Protein 9K7U (pdb70)

Solvent-accessible surface area: 9235 Å² total; per-residue (Å²): 126,83,30,24,34,56,1,0,84,55,0,25,66,45,43,170,162,56,56,39,66,58,0,49,135,40,0,64,120,9,5,108,71,4,25,142,172,18,57,26,10,26,1,0,0,0,0,2,2,2,2,18,6,1,26,114,54,54,50,45,82,59,0,37,98,19,1,22,98,0,2,122,43,1,20,149,75,42,39,19,11,0,0,1,2,0,0,3,16,0,4,27,8,0,6,82,54,55,70,65,118,71,0,99,88,6,2,137,116,0,13,142,29,0,82,147,71,55,27,84,86,0,48,90,0,0,112,35,25,25,137,70,24,179,81,83,119,89,49,84,42,28,6,120,0,6,64,30,0,0,67,2,24,41,25,157,63,92,107,76,82,135,103,12,20,86,88,0,48,110,27,0,91,122,37,107,8,82,2,0,42,6,0,0,59,5,8,69,129,115

Foldseek 3Di:
DQALVNLVVVLVVCVVVPNLVVNLVSLVVNLVVCLPPNALVSNLVSLLVNLVSCVVVVNLVVSLVSLVSSLVSNLPRLDLVSNLRSLLSNLVSCVVVVRNVVNLVSLVSSLVSSVVSDDVVSNVSSVVSNVPSPDD/DVVVLLVQLVVLLVVLLPDDDVVVSVVSLVVSCVSCVVVVPVVSNVVSVVSVVD

Structure (mmCIF, N/CA/C/O backbone):
data_9K7U
#
_entry.id   9K7U
#
_cell.length_a   60.879
_cell.length_b   60.879
_cell.length_c   91.668
_cell.angle_alpha   90.00
_cell.angle_beta   90.00
_cell.angle_gamma   90.00
#
_symmetry.space_group_name_H-M   'P 43 21 2'
#
loop_
_entity.id
_entity.type
_entity.pdbx_description
1 polymer Heter-Zn2-HEHE-22A
2 polymer Heter-Zn2-HEHE-22B
3 non-polymer 'ZINC ION'
4 water water
#
loop_
_atom_site.group_PDB
_atom_site.id
_atom_site.type_symbol
_atom_site.label_atom_id
_atom_site.label_alt_id
_atom_site.label_comp_id
_atom_site.label_asym_id
_atom_site.label_entity_id
_atom_site.label_seq_id
_atom_site.pdbx_PDB_ins_code
_atom_site.Cartn_x
_atom_site.Cartn_y
_atom_site.Cartn_z
_atom_site.occupancy
_atom_site.B_iso_or_equiv
_atom_site.auth_seq_id
_atom_site.auth_comp_id
_atom_site.auth_asym_id
_atom_site.auth_atom_id
_atom_site.pdbx_PDB_model_num
ATOM 1 N N . GLY A 1 23 ? 7.384 -21.722 22.438 1.00 44.32 4 GLY A N 1
ATOM 2 C CA . GLY A 1 23 ? 7.465 -20.324 22.051 1.00 41.03 4 GLY A CA 1
ATOM 3 C C . GLY A 1 23 ? 7.288 -20.100 20.559 1.00 38.34 4 GLY A C 1
ATOM 4 O O . GLY A 1 23 ? 7.442 -21.026 19.758 1.00 45.00 4 GLY A O 1
ATOM 5 N N . THR A 1 24 ? 6.968 -18.862 20.182 1.00 39.61 5 THR A N 1
ATOM 6 C CA . THR A 1 24 ? 6.753 -18.505 18.779 1.00 32.00 5 THR A CA 1
ATOM 7 C C . THR A 1 24 ? 8.059 -17.983 18.188 1.00 28.29 5 THR A C 1
ATOM 8 O O . THR A 1 24 ? 8.381 -16.797 18.277 1.00 37.43 5 THR A O 1
ATOM 12 N N . GLY A 1 25 ? 8.816 -18.885 17.561 1.00 23.68 6 GLY A N 1
ATOM 13 C CA . GLY A 1 25 ? 9.996 -18.499 16.845 1.00 18.12 6 GLY A CA 1
ATOM 14 C C . GLY A 1 25 ? 9.651 -17.784 15.553 1.00 15.59 6 GLY A C 1
ATOM 15 O O . GLY A 1 25 ? 8.475 -17.543 15.243 1.00 13.46 6 GLY A O 1
ATOM 16 N N . PRO A 1 26 ? 10.684 -17.425 14.785 1.00 12.13 7 PRO A N 1
ATOM 17 C CA . PRO A 1 26 ? 10.428 -16.763 13.492 1.00 8.15 7 PRO A CA 1
ATOM 18 C C . PRO A 1 26 ? 9.510 -17.562 12.590 1.00 9.14 7 PRO A C 1
ATOM 19 O O . PRO A 1 26 ? 8.593 -16.992 11.983 1.00 7.48 7 PRO A O 1
ATOM 23 N N . GLU A 1 27 ? 9.732 -18.879 12.488 1.00 9.98 8 GLU A N 1
ATOM 24 C CA . GLU A 1 27 ? 8.933 -19.692 11.576 1.00 11.62 8 GLU A CA 1
ATOM 25 C C . GLU A 1 27 ? 7.474 -19.707 11.999 1.00 14.51 8 GLU A C 1
ATOM 26 O O . GLU A 1 27 ? 6.570 -19.613 11.156 1.00 9.63 8 GLU A O 1
ATOM 32 N N . GLU A 1 28 ? 7.227 -19.813 13.306 1.00 11.03 9 GLU A N 1
ATOM 33 C CA . GLU A 1 28 ? 5.857 -19.803 13.809 1.00 11.82 9 GLU A CA 1
ATOM 34 C C . GLU A 1 28 ? 5.192 -18.452 13.582 1.00 10.58 9 GLU A C 1
ATOM 35 O O . GLU A 1 28 ? 3.996 -18.392 13.282 1.00 8.23 9 GLU A O 1
ATOM 41 N N . ALA A 1 29 ? 5.943 -17.356 13.748 1.00 8.01 10 ALA A N 1
ATOM 42 C CA . ALA A 1 29 ? 5.361 -16.035 13.529 1.00 8.05 10 ALA A CA 1
ATOM 43 C C . ALA A 1 29 ? 4.998 -15.827 12.065 1.00 5.65 10 ALA A C 1
ATOM 44 O O . ALA A 1 29 ? 3.971 -15.206 11.757 1.00 5.00 10 ALA A O 1
ATOM 46 N N . LEU A 1 30 ? 5.833 -16.326 11.146 1.00 5.13 11 LEU A N 1
ATOM 47 C CA . LEU A 1 30 ? 5.518 -16.231 9.723 1.00 3.92 11 LEU A CA 1
ATOM 48 C C . LEU A 1 30 ? 4.201 -16.928 9.403 1.00 6.62 11 LEU A C 1
ATOM 49 O O . LEU A 1 30 ? 3.353 -16.390 8.681 1.00 6.22 11 LEU A O 1
ATOM 54 N N . LYS A 1 31 ? 4.028 -18.143 9.921 1.00 6.48 12 LYS A N 1
ATOM 55 C CA . LYS A 1 31 ? 2.813 -18.908 9.648 1.00 9.19 12 LYS A CA 1
ATOM 56 C C . LYS A 1 31 ? 1.575 -18.186 10.173 1.00 7.81 12 LYS A C 1
ATOM 57 O O . LYS A 1 31 ? 0.563 -18.081 9.469 1.00 6.93 12 LYS A O 1
ATOM 63 N N . ILE A 1 32 ? 1.640 -17.680 11.411 1.00 4.72 13 ILE A N 1
ATOM 64 C CA . ILE A 1 32 ? 0.507 -16.943 11.980 1.00 4.14 13 ILE A CA 1
ATOM 65 C C . ILE A 1 32 ? 0.205 -15.700 11.155 1.00 8.71 13 ILE A C 1
ATOM 66 O O . ILE A 1 32 ? -0.956 -15.395 10.845 1.00 6.45 13 ILE A O 1
ATOM 71 N N . ALA A 1 33 ? 1.245 -14.945 10.811 1.00 6.58 14 ALA A N 1
ATOM 72 C CA . ALA A 1 33 ? 1.042 -13.701 10.077 1.00 4.53 14 ALA A CA 1
ATOM 73 C C . ALA A 1 33 ? 0.439 -13.945 8.697 1.00 5.30 14 ALA A C 1
ATOM 74 O O . ALA A 1 33 ? -0.431 -13.185 8.251 1.00 4.71 14 ALA A O 1
ATOM 76 N N . LEU A 1 34 ? 0.899 -14.984 7.991 1.00 4.27 15 LEU A N 1
ATOM 77 C CA . LEU A 1 34 ? 0.338 -15.267 6.669 1.00 4.00 15 LEU A CA 1
ATOM 78 C C . LEU A 1 34 ? -1.150 -15.539 6.760 1.00 4.83 15 LEU A C 1
ATOM 79 O O . LEU A 1 34 ? -1.932 -15.097 5.908 1.00 5.56 15 LEU A O 1
ATOM 84 N N . GLU A 1 35 ? -1.560 -16.277 7.784 1.00 7.63 16 GLU A N 1
ATOM 85 C CA . GLU A 1 35 ? -2.979 -16.548 7.966 1.00 7.25 16 GLU A CA 1
ATOM 86 C C . GLU A 1 35 ? -3.747 -15.274 8.288 1.00 7.73 16 GLU A C 1
ATOM 87 O O . GLU A 1 35 ? -4.807 -15.012 7.697 1.00 7.96 16 GLU A O 1
ATOM 93 N N . LEU A 1 36 ? -3.240 -14.478 9.240 1.00 3.27 17 LEU A N 1
ATOM 94 C CA . LEU A 1 36 ? -3.965 -13.279 9.652 1.00 6.43 17 LEU A CA 1
ATOM 95 C C . LEU A 1 36 ? -4.099 -12.309 8.487 1.00 7.82 17 LEU A C 1
ATOM 96 O O . LEU A 1 36 ? -5.160 -11.708 8.285 1.00 8.02 17 LEU A O 1
ATOM 101 N N . LEU A 1 37 ? -3.031 -12.160 7.699 1.00 6.95 18 LEU A N 1
ATOM 102 C CA . LEU A 1 37 ? -3.088 -11.330 6.500 1.00 6.23 18 LEU A CA 1
ATOM 103 C C . LEU A 1 37 ? -4.176 -11.818 5.547 1.00 7.79 18 LEU A C 1
ATOM 104 O O . LEU A 1 37 ? -5.045 -11.044 5.120 1.00 9.32 18 LEU A O 1
ATOM 109 N N . ARG A 1 38 ? -4.148 -13.110 5.211 1.00 4.92 19 ARG A N 1
ATOM 110 C CA . ARG A 1 38 ? -5.129 -13.679 4.287 1.00 9.59 19 ARG A CA 1
ATOM 111 C C . ARG A 1 38 ? -6.553 -13.572 4.822 1.00 14.36 19 ARG A C 1
ATOM 112 O O . ARG A 1 38 ? -7.508 -13.477 4.039 1.00 8.39 19 ARG A O 1
ATOM 120 N N . ARG A 1 39 ? -6.721 -13.597 6.143 1.00 5.86 20 ARG A N 1
ATOM 121 C CA . ARG A 1 39 ? -8.042 -13.534 6.748 1.00 9.54 20 ARG A CA 1
ATOM 122 C C . ARG A 1 39 ? -8.474 -12.107 7.069 1.00 12.34 20 ARG A C 1
ATOM 123 O O . ARG A 1 39 ? -9.417 -11.911 7.846 1.00 10.29 20 ARG A O 1
ATOM 131 N N . GLY A 1 40 ? -7.817 -11.110 6.476 1.00 11.95 21 GLY A N 1
ATOM 132 C CA . GLY A 1 40 ? -8.257 -9.742 6.592 1.00 12.51 21 GLY A CA 1
ATOM 133 C C . GLY A 1 40 ? -7.793 -9.005 7.820 1.00 14.31 21 GLY A C 1
ATOM 134 O O . GLY A 1 40 ? -8.400 -7.988 8.172 1.00 8.04 21 GLY A O 1
ATOM 135 N N . ASN A 1 41 ? -6.724 -9.462 8.472 1.00 9.76 22 ASN A N 1
ATOM 136 C CA . ASN A 1 41 ? -6.229 -8.875 9.715 1.00 7.97 22 ASN A CA 1
ATOM 137 C C . ASN A 1 41 ? -4.785 -8.398 9.528 1.00 9.07 22 ASN A C 1
ATOM 138 O O . ASN A 1 41 ? -3.880 -8.847 10.245 1.00 7.90 22 ASN A O 1
ATOM 143 N N . PRO A 1 42 ? -4.522 -7.502 8.563 1.00 8.13 23 PRO A N 1
ATOM 144 C CA . PRO A 1 42 ? -3.109 -7.138 8.301 1.00 6.39 23 PRO A CA 1
ATOM 145 C C . PRO A 1 42 ? -2.430 -6.444 9.469 1.00 6.74 23 PRO A C 1
ATOM 146 O O . PRO A 1 42 ? -1.232 -6.664 9.695 1.00 4.98 23 PRO A O 1
ATOM 150 N N . GLU A 1 43 ? -3.148 -5.610 10.228 1.00 8.62 24 GLU A N 1
ATOM 151 C CA . GLU A 1 43 ? -2.501 -4.925 11.349 1.00 7.98 24 GLU A CA 1
ATOM 152 C C . GLU A 1 43 ? -2.048 -5.908 12.421 1.00 10.97 24 GLU A C 1
ATOM 153 O O . GLU A 1 43 ? -0.978 -5.743 13.019 1.00 9.76 24 GLU A O 1
ATOM 159 N N . GLU A 1 44 ? -2.863 -6.921 12.698 1.00 10.04 25 GLU A N 1
ATOM 160 C CA . GLU A 1 44 ? -2.447 -7.973 13.616 1.00 7.35 25 GLU A CA 1
ATOM 161 C C . GLU A 1 44 ? -1.323 -8.837 13.04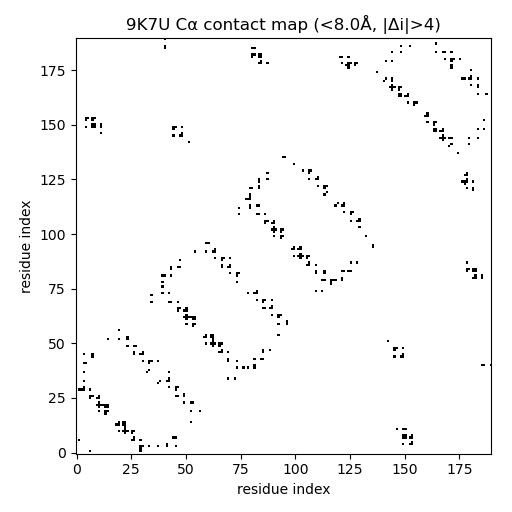3 1.00 7.30 25 GLU A C 1
ATOM 162 O O . GLU A 1 44 ? -0.403 -9.215 13.777 1.00 7.81 25 GLU A O 1
ATOM 168 N N . ALA A 1 45 ? -1.328 -9.103 11.732 1.00 5.44 26 ALA A N 1
ATOM 169 C CA . ALA A 1 45 ? -0.175 -9.774 11.126 1.00 5.01 26 ALA A CA 1
ATOM 170 C C . ALA A 1 45 ? 1.094 -8.943 11.298 1.00 6.22 26 ALA A C 1
ATOM 171 O O . ALA A 1 45 ? 2.162 -9.476 11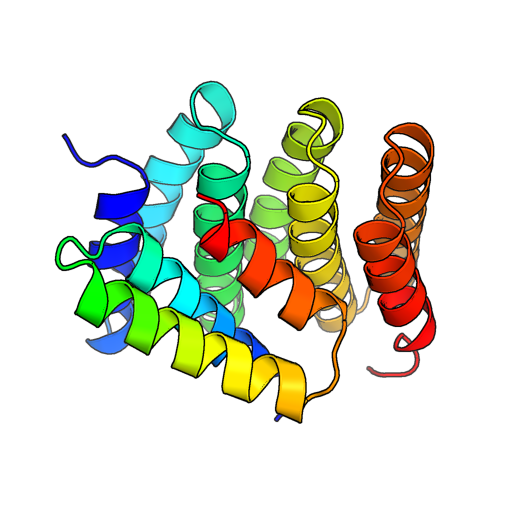.629 1.00 4.51 26 ALA A O 1
ATOM 173 N N . ARG A 1 46 ? 0.985 -7.630 11.081 1.00 5.17 27 ARG A N 1
ATOM 174 C CA . ARG A 1 46 ? 2.110 -6.724 11.268 1.00 5.79 27 ARG A CA 1
ATOM 175 C C . ARG A 1 46 ? 2.678 -6.817 12.685 1.00 7.65 27 ARG A C 1
ATOM 176 O O . ARG A 1 46 ? 3.892 -6.961 12.865 1.00 6.07 27 ARG A O 1
ATOM 184 N N . ARG A 1 47 ? 1.821 -6.725 13.712 1.00 6.38 28 ARG A N 1
ATOM 185 C CA . ARG A 1 47 ? 2.353 -6.754 15.078 1.00 9.78 28 ARG A CA 1
ATOM 186 C C . ARG A 1 47 ? 3.002 -8.087 15.424 1.00 9.34 28 ARG A C 1
ATOM 187 O O . ARG A 1 47 ? 3.984 -8.109 16.174 1.00 8.44 28 ARG A O 1
ATOM 195 N N . VAL A 1 48 ? 2.479 -9.203 14.896 1.00 6.77 29 VAL A N 1
ATOM 196 C CA . VAL A 1 48 ? 3.108 -10.506 15.121 1.00 6.51 29 VAL A CA 1
ATOM 197 C C . VAL A 1 48 ? 4.523 -10.531 14.548 1.00 6.77 29 VAL A C 1
ATOM 198 O O . VAL A 1 48 ? 5.461 -11.047 15.177 1.00 4.63 29 VAL A O 1
ATOM 202 N N . LEU A 1 49 ? 4.704 -9.983 13.344 1.00 4.78 30 LEU A N 1
ATOM 203 C CA . LEU A 1 49 ? 6.026 -9.983 12.720 1.00 3.97 30 LEU A CA 1
ATOM 204 C C . LEU A 1 49 ? 6.953 -8.941 13.331 1.00 5.65 30 LEU A C 1
ATOM 205 O O . LEU A 1 49 ? 8.167 -9.168 13.403 1.00 5.45 30 LEU A O 1
ATOM 210 N N . GLU A 1 50 ? 6.415 -7.771 13.715 1.00 4.83 31 GLU A N 1
ATOM 211 C CA . GLU A 1 50 ? 7.251 -6.758 14.353 1.00 7.30 31 GLU A CA 1
ATOM 212 C C . GLU A 1 50 ? 7.926 -7.326 15.594 1.00 10.95 31 GLU A C 1
ATOM 213 O O . GLU A 1 50 ? 9.137 -7.164 15.785 1.00 8.38 31 GLU A O 1
ATOM 219 N N . GLU A 1 51 ? 7.165 -8.043 16.417 1.00 8.20 32 GLU A N 1
ATOM 220 C CA . GLU A 1 51 ? 7.733 -8.606 17.637 1.00 9.59 32 GLU A CA 1
ATOM 221 C C . GLU A 1 51 ? 8.766 -9.679 17.318 1.00 9.12 32 GLU A C 1
ATOM 222 O O . GLU A 1 51 ? 9.841 -9.719 17.930 1.00 7.97 32 GLU A O 1
ATOM 228 N N . ALA A 1 52 ? 8.468 -10.547 16.346 1.00 8.50 33 ALA A N 1
ATOM 229 C CA . ALA A 1 52 ? 9.404 -11.609 16.002 1.00 7.99 33 ALA A CA 1
ATOM 230 C C . ALA A 1 52 ? 10.666 -11.040 15.373 1.00 6.47 33 ALA A C 1
ATOM 231 O O . ALA A 1 52 ? 11.774 -11.496 15.669 1.00 8.37 33 ALA A O 1
ATOM 233 N N . LEU A 1 53 ? 10.521 -10.048 14.493 1.00 6.09 34 LEU A N 1
ATOM 234 C CA . LEU A 1 53 ? 11.699 -9.462 13.860 1.00 7.85 34 LEU A CA 1
ATOM 235 C C . LEU A 1 53 ? 12.589 -8.784 14.892 1.00 7.88 34 LEU A C 1
ATOM 236 O O . LEU A 1 53 ? 13.821 -8.844 14.798 1.00 6.33 34 LEU A O 1
ATOM 241 N N . GLU A 1 54 ? 11.985 -8.142 15.895 1.00 10.33 35 GLU A N 1
ATOM 242 C CA . GLU A 1 54 ? 12.782 -7.497 16.935 1.00 13.41 35 GLU A CA 1
ATOM 243 C C . GLU A 1 54 ? 13.746 -8.481 17.585 1.00 10.16 35 GLU A C 1
ATOM 244 O O . GLU A 1 54 ? 14.925 -8.164 17.799 1.00 13.08 35 GLU A O 1
ATOM 250 N N . GLU A 1 55 ? 13.272 -9.684 17.889 1.00 9.85 36 GLU A N 1
ATOM 251 C CA . GLU A 1 55 ? 14.149 -10.694 18.468 1.00 9.90 36 GLU A CA 1
ATOM 252 C C . GLU A 1 55 ? 15.095 -11.291 17.433 1.00 12.54 36 GLU A C 1
ATOM 253 O O . GLU A 1 55 ? 16.273 -11.518 17.729 1.00 10.96 36 GLU A O 1
ATOM 259 N N . ALA A 1 56 ? 14.602 -11.567 16.221 1.00 7.93 37 ALA A N 1
ATOM 260 C CA . ALA A 1 56 ? 15.456 -12.180 15.208 1.00 9.37 37 ALA A CA 1
ATOM 261 C C . ALA A 1 56 ? 16.626 -11.282 14.829 1.00 8.98 37 ALA A C 1
ATOM 262 O O . ALA A 1 56 ? 17.708 -11.784 14.491 1.00 7.28 37 ALA A O 1
ATOM 264 N N . LEU A 1 57 ? 16.436 -9.955 14.864 1.00 5.39 38 LEU A N 1
ATOM 265 C CA . LEU A 1 57 ? 17.546 -9.058 14.538 1.00 7.39 38 LEU A CA 1
ATOM 266 C C . LEU A 1 57 ? 18.694 -9.212 15.527 1.00 5.81 38 LEU A C 1
ATOM 267 O O . LEU A 1 57 ? 19.853 -8.974 15.179 1.00 7.02 38 LEU A O 1
ATOM 272 N N . LYS A 1 58 ? 18.395 -9.597 16.761 1.00 11.63 39 LYS A N 1
ATOM 273 C CA . LYS A 1 58 ? 19.473 -9.838 17.712 1.00 14.41 39 LYS A CA 1
ATOM 274 C C . LYS A 1 58 ? 19.908 -11.295 17.756 1.00 13.70 39 LYS A C 1
ATOM 275 O O . LYS A 1 58 ? 21.098 -11.573 17.942 1.00 14.30 39 LYS A O 1
ATOM 281 N N . LYS A 1 59 ? 18.978 -12.244 17.613 1.00 9.66 40 LYS A N 1
ATOM 282 C CA . LYS A 1 59 ? 19.302 -13.645 17.855 1.00 13.50 40 LYS A CA 1
ATOM 283 C C . LYS A 1 59 ? 18.994 -14.589 16.706 1.00 9.61 40 LYS A C 1
ATOM 284 O O . LYS A 1 59 ? 19.299 -15.779 16.822 1.00 7.64 40 LYS A O 1
ATOM 290 N N . GLY A 1 60 ? 18.384 -14.126 15.627 1.00 6.92 41 GLY A N 1
ATOM 291 C CA . GLY A 1 60 ? 18.007 -15.029 14.564 1.00 8.25 41 GLY A CA 1
ATOM 292 C C . GLY A 1 60 ? 19.062 -15.144 13.481 1.00 6.03 41 GLY A C 1
ATOM 293 O O . GLY A 1 60 ? 19.960 -14.322 13.372 1.00 4.92 41 GLY A O 1
ATOM 294 N N . ASP A 1 61 ? 18.930 -16.163 12.652 1.00 4.02 42 ASP A N 1
ATOM 295 C CA . ASP A 1 61 ? 19.890 -16.390 11.578 1.00 4.59 42 ASP A CA 1
ATOM 296 C C . ASP A 1 61 ? 19.497 -15.577 10.345 1.00 4.79 42 ASP A C 1
ATOM 297 O O . ASP A 1 61 ? 18.408 -14.995 10.281 1.00 5.45 42 ASP A O 1
ATOM 302 N N . PRO A 1 62 ? 20.382 -15.460 9.345 1.00 5.49 43 PRO A N 1
ATOM 303 C CA . PRO A 1 62 ? 20.067 -14.549 8.231 1.00 3.76 43 PRO A CA 1
ATOM 304 C C . PRO A 1 62 ? 18.809 -14.907 7.475 1.00 4.47 43 PRO A C 1
ATOM 305 O O . PRO A 1 62 ? 18.087 -13.989 7.068 1.00 3.48 43 PRO A O 1
ATOM 309 N N . THR A 1 63 ? 18.505 -16.199 7.296 1.00 4.57 44 THR A N 1
ATOM 310 C CA . THR A 1 63 ? 17.294 -16.563 6.568 1.00 6.48 44 THR A CA 1
ATOM 311 C C . THR A 1 63 ? 16.041 -16.183 7.359 1.00 6.88 44 THR A C 1
ATOM 312 O O . THR A 1 63 ? 15.060 -15.691 6.786 1.00 4.16 44 THR A O 1
ATOM 316 N N . GLN A 1 64 ? 16.056 -16.405 8.678 1.00 4.81 45 GLN A N 1
ATOM 317 C CA . GLN A 1 64 ? 14.927 -15.973 9.507 1.00 3.70 45 GLN A CA 1
ATOM 318 C C . GLN A 1 64 ? 14.736 -14.466 9.426 1.00 3.92 45 GLN A C 1
ATOM 319 O O . GLN A 1 64 ? 13.606 -13.982 9.284 1.00 3.92 45 GLN A O 1
ATOM 325 N N . ILE A 1 65 ? 15.832 -13.708 9.512 1.00 2.23 46 ILE A N 1
ATOM 326 C CA . ILE A 1 65 ? 15.739 -12.251 9.420 1.00 2.59 46 ILE A CA 1
ATOM 3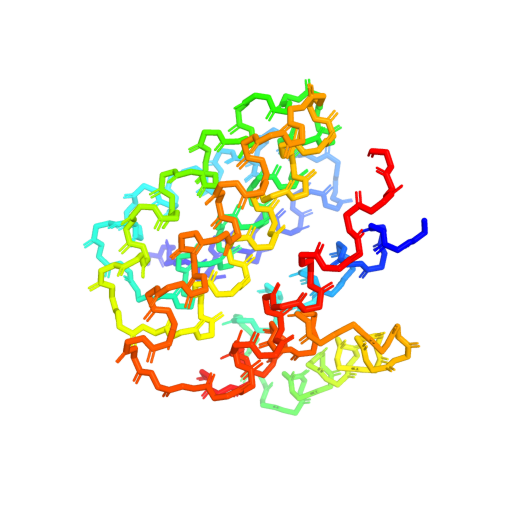27 C C . ILE A 1 65 ? 15.134 -11.851 8.086 1.00 5.17 46 ILE A C 1
ATOM 328 O O . ILE A 1 65 ? 14.195 -11.047 8.021 1.00 3.20 46 ILE A O 1
ATOM 333 N N . VAL A 1 66 ? 15.677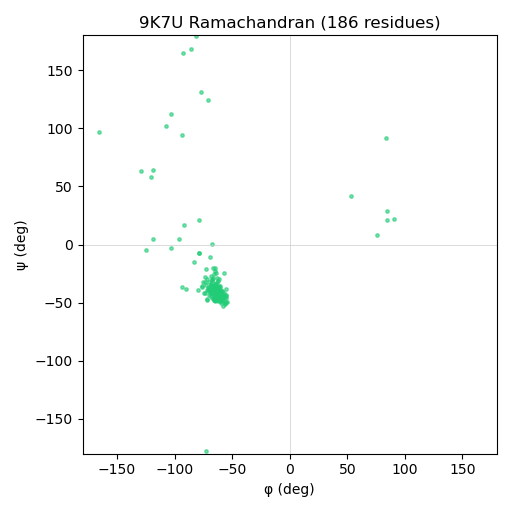 -12.398 7.001 1.00 2.37 47 VAL A N 1
ATOM 334 C CA . VAL A 1 66 ? 15.214 -12.021 5.667 1.00 4.24 47 VAL A CA 1
ATOM 335 C C . VAL A 1 66 ? 13.716 -12.246 5.528 1.00 3.27 47 VAL A C 1
ATOM 336 O O . VAL A 1 66 ? 12.981 -11.358 5.077 1.00 2.84 47 VAL A O 1
ATOM 340 N N . MET A 1 67 ? 13.236 -13.446 5.868 1.00 2.91 48 MET A N 1
ATOM 341 C CA . MET A 1 67 ? 11.839 -13.686 5.540 1.00 4.80 48 MET A CA 1
ATOM 342 C C . MET A 1 67 ? 10.881 -12.971 6.472 1.00 2.67 48 MET A C 1
ATOM 343 O O . MET A 1 67 ? 9.830 -12.528 6.013 1.00 3.67 48 MET A O 1
ATOM 348 N N . LEU A 1 68 ? 11.227 -12.792 7.746 1.00 1.88 49 LEU A N 1
ATOM 349 C CA . LEU A 1 68 ? 10.411 -11.918 8.588 1.00 1.68 49 LEU A CA 1
ATOM 350 C C . LEU A 1 68 ? 10.361 -10.507 8.017 1.00 2.54 49 LEU A C 1
ATOM 351 O O . LEU A 1 68 ? 9.293 -9.882 7.937 1.00 2.17 49 LEU A O 1
ATOM 356 N N . ALA A 1 69 ? 11.521 -9.976 7.628 1.00 2.44 50 ALA A N 1
ATOM 357 C CA . ALA A 1 69 ? 11.581 -8.580 7.213 1.00 2.06 50 ALA A CA 1
ATOM 358 C C . ALA A 1 69 ? 10.877 -8.338 5.880 1.00 1.98 50 ALA A C 1
ATOM 359 O O . ALA A 1 69 ? 10.163 -7.338 5.730 1.00 1.80 50 ALA A O 1
ATOM 361 N N . VAL A 1 70 ? 11.080 -9.209 4.887 1.00 2.17 51 VAL A N 1
ATOM 362 C CA . VAL A 1 70 ? 10.443 -8.944 3.598 1.00 3.32 51 VAL A CA 1
ATOM 363 C C . VAL A 1 70 ? 8.933 -9.134 3.697 1.00 4.70 51 VAL A C 1
ATOM 364 O O . VAL A 1 70 ? 8.169 -8.435 3.016 1.00 4.37 51 VAL A O 1
ATOM 368 N N . LEU A 1 71 ? 8.463 -10.052 4.542 1.00 2.51 52 LEU A N 1
ATOM 369 C CA . LEU A 1 71 ? 7.013 -10.181 4.688 1.00 2.40 52 LEU A CA 1
ATOM 370 C C . LEU A 1 71 ? 6.445 -8.994 5.448 1.00 3.60 52 LEU A C 1
ATOM 371 O O . LEU A 1 71 ? 5.436 -8.401 5.034 1.00 3.21 52 LEU A O 1
ATOM 376 N N . LEU A 1 72 ? 7.074 -8.631 6.570 1.00 3.65 53 LEU A N 1
ATOM 377 C CA . LEU A 1 72 ? 6.584 -7.498 7.351 1.00 2.52 53 LEU A CA 1
ATOM 378 C C . LEU A 1 72 ? 6.570 -6.229 6.510 1.00 3.86 53 LEU A C 1
ATOM 379 O O . LEU A 1 72 ? 5.574 -5.488 6.484 1.00 2.91 53 LEU A O 1
ATOM 384 N N . ALA A 1 73 ? 7.671 -5.968 5.809 1.00 2.08 54 ALA A N 1
ATOM 385 C CA . ALA A 1 73 ? 7.764 -4.764 4.992 1.00 3.57 54 ALA A CA 1
ATOM 386 C C . ALA A 1 73 ? 6.675 -4.723 3.928 1.00 3.56 54 ALA A C 1
ATOM 387 O O . ALA A 1 73 ? 6.061 -3.674 3.698 1.00 2.57 54 ALA A O 1
ATOM 389 N N . ASP A 1 74 ? 6.422 -5.844 3.258 1.00 2.19 55 ASP A N 1
ATOM 390 C CA . ASP A 1 74 ? 5.399 -5.821 2.212 1.00 3.97 55 ASP A CA 1
ATOM 391 C C . ASP A 1 74 ? 4.013 -5.571 2.792 1.00 5.11 55 ASP A C 1
ATOM 392 O O . ASP A 1 74 ? 3.212 -4.843 2.191 1.00 3.58 55 ASP A O 1
ATOM 397 N N . ILE A 1 75 ? 3.706 -6.168 3.948 1.00 2.34 56 ILE A N 1
ATOM 398 C CA . ILE A 1 75 ? 2.420 -5.905 4.604 1.00 3.11 56 ILE A CA 1
ATOM 399 C C . ILE A 1 75 ? 2.281 -4.418 4.912 1.00 3.68 56 ILE A C 1
ATOM 400 O O . ILE A 1 75 ? 1.230 -3.806 4.672 1.00 4.57 56 ILE A O 1
ATOM 405 N N . LEU A 1 76 ? 3.345 -3.814 5.450 1.00 3.64 57 LEU A N 1
ATOM 406 C CA . LEU A 1 76 ? 3.335 -2.376 5.721 1.00 2.84 57 LEU A CA 1
ATOM 407 C C . LEU A 1 76 ? 3.155 -1.578 4.438 1.00 2.66 57 LEU A C 1
ATOM 408 O O . LEU A 1 76 ? 2.456 -0.560 4.424 1.00 3.01 57 LEU A O 1
ATOM 413 N N . LEU A 1 77 ? 3.820 -2.000 3.363 1.00 2.80 58 LEU A N 1
ATOM 414 C CA . LEU A 1 77 ? 3.671 -1.323 2.078 1.00 3.63 58 LEU A CA 1
ATOM 415 C C . LEU A 1 77 ? 2.210 -1.256 1.657 1.00 3.66 58 LEU A C 1
ATOM 416 O O . LEU A 1 77 ? 1.699 -0.185 1.292 1.00 4.67 58 LEU A O 1
ATOM 421 N N . HIS A 1 78 ? 1.516 -2.390 1.702 1.00 2.43 59 HIS A N 1
ATOM 422 C CA . HIS A 1 78 ? 0.149 -2.418 1.193 1.00 3.43 59 HIS A CA 1
ATOM 423 C C . HIS A 1 78 ? -0.857 -1.917 2.218 1.00 5.16 59 HIS A C 1
ATOM 424 O O . HIS A 1 78 ? -1.998 -1.588 1.853 1.00 3.97 59 HIS A O 1
ATOM 431 N N . LEU A 1 79 ? -0.460 -1.819 3.484 1.00 3.63 60 LEU A N 1
ATOM 432 C CA . LEU A 1 79 ? -1.261 -1.068 4.441 1.00 3.39 60 LEU A CA 1
ATOM 433 C C . LEU A 1 79 ? -1.224 0.419 4.153 1.00 5.25 60 LEU A C 1
ATOM 434 O O . LEU A 1 79 ? -2.022 1.175 4.720 1.00 6.26 60 LEU A O 1
ATOM 439 N N . GLY A 1 80 ? -0.339 0.854 3.269 1.00 5.35 61 GLY A N 1
ATOM 440 C CA . GLY A 1 80 ? -0.170 2.270 3.024 1.00 5.78 61 GLY A CA 1
ATOM 441 C C . GLY A 1 80 ? 0.867 2.926 3.896 1.00 9.30 61 GLY A C 1
ATOM 442 O O . GLY A 1 80 ? 0.809 4.144 4.082 1.00 8.43 61 GLY A O 1
ATOM 443 N N . ASN A 1 81 ? 1.810 2.159 4.454 1.00 7.06 62 ASN A N 1
ATOM 444 C CA . ASN A 1 81 ? 2.864 2.694 5.318 1.00 7.14 62 ASN A CA 1
ATOM 445 C C . ASN A 1 81 ? 4.231 2.422 4.705 1.00 5.19 62 ASN A C 1
ATOM 446 O O . ASN A 1 81 ? 5.039 1.689 5.286 1.00 5.00 62 ASN A O 1
ATOM 451 N N . PRO A 1 82 ? 4.524 2.995 3.529 1.00 4.42 63 PRO A N 1
ATOM 452 C CA . PRO A 1 82 ? 5.787 2.650 2.857 1.00 3.53 63 PRO A CA 1
ATOM 453 C C . PRO A 1 82 ? 7.022 3.134 3.588 1.00 4.95 63 PRO A C 1
ATOM 454 O O . PRO A 1 82 ? 8.076 2.502 3.467 1.00 3.89 63 PRO A O 1
ATOM 458 N N . GLU A 1 83 ? 6.946 4.248 4.318 1.00 6.47 64 GLU A N 1
ATOM 459 C CA . GLU A 1 83 ? 8.130 4.676 5.055 1.00 8.07 64 GLU A CA 1
ATOM 460 C C . GLU A 1 83 ? 8.435 3.707 6.191 1.00 5.88 64 GLU A C 1
ATOM 461 O O . GLU A 1 83 ? 9.606 3.446 6.487 1.00 4.55 64 GLU A O 1
ATOM 467 N N . GLU A 1 84 ? 7.400 3.134 6.809 1.00 6.32 65 GLU A N 1
ATOM 468 C CA . GLU A 1 84 ? 7.622 2.093 7.806 1.00 3.91 65 GLU A CA 1
ATOM 469 C C . GLU A 1 84 ? 8.192 0.835 7.164 1.00 4.51 65 GLU A C 1
ATOM 470 O O . GLU A 1 84 ? 9.035 0.153 7.762 1.00 4.26 65 GLU A O 1
ATOM 476 N N . ALA A 1 85 ? 7.735 0.498 5.953 1.00 4.14 66 ALA A N 1
ATOM 477 C CA . ALA A 1 85 ? 8.320 -0.636 5.236 1.00 4.42 66 ALA A CA 1
ATOM 478 C C . ALA A 1 85 ? 9.812 -0.426 5.006 1.00 5.31 66 ALA A C 1
ATOM 479 O O . ALA A 1 85 ? 10.616 -1.349 5.201 1.00 5.32 66 ALA A O 1
ATOM 481 N N . ARG A 1 86 ? 10.206 0.787 4.596 1.00 4.57 67 ARG A N 1
ATOM 482 C CA . ARG A 1 86 ? 11.624 1.077 4.385 1.00 2.56 67 ARG A CA 1
ATOM 483 C C . ARG A 1 86 ? 12.424 0.943 5.678 1.00 3.79 67 ARG A C 1
ATOM 484 O O . ARG A 1 86 ? 13.541 0.411 5.672 1.00 3.50 67 ARG A O 1
ATOM 492 N N . LYS A 1 87 ? 11.874 1.432 6.794 1.00 5.00 68 LYS A N 1
ATOM 493 C CA . LYS A 1 87 ? 12.590 1.359 8.068 1.00 4.56 68 LYS A CA 1
ATOM 494 C C . LYS A 1 87 ? 12.869 -0.085 8.460 1.00 5.63 68 LYS A C 1
ATOM 495 O O . LYS A 1 87 ? 13.965 -0.410 8.942 1.00 4.87 68 LYS A O 1
ATOM 501 N N . VAL A 1 88 ? 11.879 -0.965 8.263 1.00 3.13 69 VAL A N 1
ATOM 502 C CA . VAL A 1 88 ? 12.053 -2.388 8.552 1.00 3.05 69 VAL A CA 1
ATOM 503 C C . VAL A 1 88 ? 13.133 -2.995 7.658 1.00 4.16 69 VAL A C 1
ATOM 504 O O . VAL A 1 88 ? 13.997 -3.751 8.121 1.00 2.96 69 VAL A O 1
ATOM 508 N N . LEU A 1 89 ? 13.073 -2.718 6.354 1.00 4.38 70 LEU A N 1
ATOM 509 C CA . LEU A 1 89 ? 14.053 -3.315 5.452 1.00 2.84 70 LEU A CA 1
ATOM 510 C C . LEU A 1 89 ? 15.446 -2.760 5.705 1.00 4.35 70 LEU A C 1
ATOM 511 O O . LEU A 1 89 ? 16.439 -3.497 5.634 1.00 5.21 70 LEU A O 1
ATOM 516 N N . GLU A 1 90 ? 15.534 -1.466 5.994 1.00 3.87 71 GLU A N 1
ATOM 517 C CA . GLU A 1 90 ? 16.822 -0.839 6.253 1.00 4.66 71 GLU A CA 1
ATOM 518 C C . GLU A 1 90 ? 17.451 -1.402 7.524 1.00 7.20 71 GLU A C 1
ATOM 519 O O . GLU A 1 90 ? 18.655 -1.692 7.554 1.00 10.17 71 GLU A O 1
ATOM 525 N N . GLU A 1 91 ? 16.650 -1.612 8.570 1.00 6.84 72 GLU A N 1
ATOM 526 C CA . GLU A 1 91 ? 17.194 -2.181 9.802 1.00 8.33 72 GLU A CA 1
ATOM 527 C C . GLU A 1 91 ? 17.737 -3.587 9.559 1.00 9.42 72 GLU A C 1
ATOM 528 O O . GLU A 1 91 ? 18.851 -3.921 9.988 1.00 6.56 72 GLU A O 1
ATOM 534 N N . ALA A 1 92 ? 16.960 -4.422 8.860 1.00 3.50 73 ALA A N 1
ATOM 535 C CA . ALA A 1 92 ? 17.410 -5.770 8.526 1.00 5.24 73 ALA A CA 1
ATOM 536 C C . ALA A 1 92 ? 18.638 -5.732 7.633 1.00 6.06 73 ALA A C 1
ATOM 537 O O . ALA A 1 92 ? 19.553 -6.543 7.788 1.00 3.72 73 ALA A O 1
ATOM 539 N N . PHE A 1 93 ? 18.652 -4.810 6.671 1.00 3.01 74 PHE A N 1
ATOM 540 C CA . PHE A 1 93 ? 19.780 -4.679 5.750 1.00 5.69 74 PHE A CA 1
ATOM 541 C C . PHE A 1 93 ? 21.077 -4.402 6.511 1.00 8.39 74 PHE A C 1
ATOM 542 O O . PHE A 1 93 ? 22.114 -5.032 6.256 1.00 6.31 74 PHE A O 1
ATOM 550 N N . ARG A 1 94 ? 21.031 -3.478 7.472 1.00 6.35 75 ARG A N 1
ATOM 551 C CA . ARG A 1 94 ? 22.242 -3.139 8.214 1.00 10.08 75 ARG A CA 1
ATOM 552 C C . ARG A 1 94 ? 22.787 -4.349 8.968 1.00 8.67 75 ARG A C 1
ATOM 553 O O . ARG A 1 94 ? 24.008 -4.534 9.050 1.00 9.98 75 ARG A O 1
ATOM 561 N N . VAL A 1 95 ? 21.904 -5.175 9.536 1.00 5.15 76 VAL A N 1
ATOM 562 C CA . VAL A 1 95 ? 22.344 -6.352 10.279 1.00 6.14 76 VAL A CA 1
ATOM 563 C C . VAL A 1 95 ? 22.890 -7.410 9.327 1.00 6.42 76 VAL A C 1
ATOM 564 O O . VAL A 1 95 ? 23.964 -7.984 9.551 1.00 7.42 76 VAL A O 1
ATOM 568 N N . LEU A 1 96 ? 22.151 -7.688 8.251 1.00 5.75 77 LEU A N 1
ATOM 569 C CA . LEU A 1 96 ? 22.534 -8.746 7.323 1.00 6.79 77 LEU A CA 1
ATOM 570 C C . LEU A 1 96 ? 23.840 -8.437 6.602 1.00 5.93 77 LEU A C 1
ATOM 571 O O . LEU A 1 96 ? 24.510 -9.365 6.134 1.00 6.34 77 LEU A O 1
ATOM 576 N N . LEU A 1 97 ? 24.223 -7.162 6.500 1.00 5.94 78 LEU A N 1
ATOM 577 C CA . LEU A 1 97 ? 25.485 -6.851 5.832 1.00 7.34 78 LEU A CA 1
ATOM 578 C C . LEU A 1 97 ? 26.683 -7.409 6.590 1.00 7.52 78 LEU A C 1
ATOM 579 O O . LEU A 1 97 ? 27.761 -7.584 5.999 1.00 8.51 78 LEU A O 1
ATOM 584 N N . GLU A 1 98 ? 26.515 -7.709 7.870 1.00 7.23 79 GLU A N 1
ATOM 585 C CA . GLU A 1 98 ? 27.597 -8.187 8.718 1.00 9.90 79 GLU A CA 1
ATOM 586 C C . GLU A 1 98 ? 27.550 -9.688 8.975 1.00 10.75 79 GLU A C 1
ATOM 587 O O . GLU A 1 98 ? 28.464 -10.212 9.625 1.00 10.27 79 GLU A O 1
ATOM 593 N N . LEU A 1 99 ? 26.530 -10.398 8.479 1.00 5.71 80 LEU A N 1
ATOM 594 C CA . LEU A 1 99 ? 26.340 -11.809 8.810 1.00 5.27 80 LEU A CA 1
ATOM 595 C C . LEU A 1 99 ? 26.913 -12.774 7.774 1.00 5.60 80 LEU A C 1
ATOM 596 O O . LEU A 1 99 ? 26.730 -13.986 7.913 1.00 7.81 80 LEU A O 1
ATOM 601 N N . GLY A 1 100 ? 27.594 -12.280 6.746 1.00 7.97 81 GLY A N 1
ATOM 602 C CA . GLY A 1 100 ? 28.366 -13.159 5.888 1.00 6.58 81 GLY A CA 1
ATOM 603 C C . GLY A 1 100 ? 27.582 -13.998 4.908 1.00 8.87 81 GLY A C 1
ATOM 604 O O . GLY A 1 100 ? 28.170 -14.874 4.265 1.00 8.53 81 GLY A O 1
ATOM 605 N N . ASN A 1 101 ? 26.276 -13.772 4.766 1.00 6.07 82 ASN A N 1
ATOM 606 C CA . ASN A 1 101 ? 25.458 -14.570 3.858 1.00 5.58 82 ASN A CA 1
ATOM 607 C C . ASN A 1 101 ? 25.096 -13.726 2.644 1.00 6.19 82 ASN A C 1
ATOM 608 O O . ASN A 1 101 ? 24.195 -12.875 2.730 1.00 4.13 82 ASN A O 1
ATOM 613 N N . PRO A 1 102 ? 25.758 -13.917 1.495 1.00 7.23 83 PRO A N 1
ATOM 614 C CA . PRO A 1 102 ? 25.482 -13.039 0.344 1.00 4.54 83 PRO A CA 1
ATOM 615 C C . PRO A 1 102 ? 24.083 -13.227 -0.220 1.00 5.27 83 PRO A C 1
ATOM 616 O O . PRO A 1 102 ? 23.512 -12.276 -0.766 1.00 3.76 83 PRO A O 1
ATOM 620 N N . GLU A 1 103 ? 23.530 -14.439 -0.144 1.00 4.71 84 GLU A N 1
ATOM 621 C CA . GLU A 1 103 ? 22.176 -14.651 -0.644 1.00 7.41 84 GLU A CA 1
ATOM 622 C C . GLU A 1 103 ? 21.156 -13.854 0.168 1.00 4.84 84 GLU A C 1
ATOM 623 O O . GLU A 1 103 ? 20.247 -13.237 -0.400 1.00 5.83 84 GLU A O 1
ATOM 629 N N . ALA A 1 104 ? 21.301 -13.836 1.494 1.00 3.76 85 ALA A N 1
ATOM 630 C CA . ALA A 1 104 ? 20.388 -13.044 2.313 1.00 4.14 85 ALA A CA 1
ATOM 631 C C . ALA A 1 104 ? 20.538 -11.558 2.009 1.00 3.48 85 ALA A C 1
ATOM 632 O O . ALA A 1 104 ? 19.554 -10.814 1.981 1.00 3.14 85 ALA A O 1
ATOM 634 N N . ILE A 1 105 ? 21.768 -11.109 1.766 1.00 3.81 86 ILE A N 1
ATOM 635 C CA . ILE A 1 105 ? 21.984 -9.699 1.455 1.00 3.46 86 ILE A CA 1
ATOM 636 C C . ILE A 1 105 ? 21.291 -9.342 0.150 1.00 2.48 86 ILE A C 1
ATOM 637 O O . ILE A 1 105 ? 20.656 -8.287 0.030 1.00 4.13 86 ILE A O 1
ATOM 642 N N . SER A 1 106 ? 21.349 -10.248 -0.828 1.00 4.59 87 SER A N 1
ATOM 643 C CA . SER A 1 106 ? 20.708 -9.994 -2.114 1.00 4.31 87 SER A CA 1
ATOM 644 C C . SER A 1 106 ? 19.209 -9.777 -1.953 1.00 3.37 87 SER A C 1
ATOM 645 O O . SER A 1 106 ? 18.646 -8.814 -2.497 1.00 3.82 87 SER A O 1
ATOM 648 N N . HIS A 1 107 ? 18.534 -10.659 -1.217 1.00 1.94 88 HIS A N 1
ATOM 649 C CA . HIS A 1 107 ? 17.087 -10.506 -1.131 1.00 2.66 88 HIS A CA 1
ATOM 650 C C . HIS A 1 107 ? 16.726 -9.221 -0.394 1.00 4.22 88 HIS A C 1
ATOM 651 O O . HIS A 1 107 ? 15.886 -8.440 -0.862 1.00 3.51 88 HIS A O 1
ATOM 658 N N . ILE A 1 108 ? 17.359 -8.971 0.754 1.00 1.82 89 ILE A N 1
ATOM 659 C CA . ILE A 1 108 ? 16.954 -7.806 1.536 1.00 3.26 89 ILE A CA 1
ATOM 660 C C . ILE A 1 108 ? 17.238 -6.509 0.776 1.00 2.28 89 ILE A C 1
ATOM 661 O O . ILE A 1 108 ? 16.423 -5.580 0.785 1.00 2.28 89 ILE A O 1
ATOM 666 N N . ALA A 1 109 ? 18.362 -6.446 0.058 1.00 2.99 90 ALA A N 1
ATOM 667 C CA . ALA A 1 109 ? 18.700 -5.240 -0.690 1.00 3.76 90 ALA A CA 1
ATOM 668 C C . ALA A 1 109 ? 17.771 -5.062 -1.882 1.00 3.38 90 ALA A C 1
ATOM 669 O O . ALA A 1 109 ? 17.397 -3.938 -2.225 1.00 3.21 90 ALA A O 1
ATOM 671 N N . THR A 1 110 ? 17.387 -6.166 -2.522 1.00 2.14 91 THR A N 1
ATOM 672 C CA . THR A 1 110 ? 16.436 -6.099 -3.623 1.00 3.10 91 THR A CA 1
ATOM 673 C C . THR A 1 110 ? 15.107 -5.518 -3.156 1.00 4.46 91 THR A C 1
ATOM 674 O O . THR A 1 110 ? 14.552 -4.607 -3.789 1.00 4.70 91 THR A O 1
ATOM 678 N N . ASP A 1 111 ? 14.579 -6.031 -2.042 1.00 1.89 92 ASP A N 1
ATOM 679 C CA . ASP A 1 111 ? 13.281 -5.553 -1.578 1.00 3.28 92 ASP A CA 1
ATOM 680 C C . ASP A 1 111 ? 13.384 -4.128 -1.042 1.00 3.82 92 ASP A C 1
ATOM 681 O O . ASP A 1 111 ? 12.478 -3.317 -1.262 1.00 2.52 92 ASP A O 1
ATOM 686 N N . LEU A 1 112 ? 14.491 -3.797 -0.363 1.00 2.99 93 LEU A N 1
ATOM 687 C CA . LEU A 1 112 ? 14.714 -2.421 0.095 1.00 3.68 93 LEU A CA 1
ATOM 688 C C . LEU A 1 112 ? 14.811 -1.451 -1.080 1.00 5.25 93 LEU A C 1
ATOM 689 O O . LEU A 1 112 ? 14.209 -0.368 -1.062 1.00 5.35 93 LEU A O 1
ATOM 694 N N . ALA A 1 113 ? 15.584 -1.812 -2.105 1.00 3.57 94 ALA A N 1
ATOM 695 C CA . ALA A 1 113 ? 15.690 -0.934 -3.267 1.00 5.05 94 ALA A CA 1
ATOM 696 C C . ALA A 1 113 ? 14.331 -0.745 -3.926 1.00 6.43 94 ALA A C 1
ATOM 697 O O . ALA A 1 113 ? 13.988 0.361 -4.357 1.00 5.25 94 ALA A O 1
ATOM 699 N N . LYS A 1 114 ? 13.531 -1.809 -3.999 1.00 4.02 95 LYS A N 1
ATOM 700 C CA . LYS A 1 114 ? 12.234 -1.664 -4.653 1.00 4.80 95 LYS A CA 1
ATOM 701 C C . LYS A 1 114 ? 11.319 -0.737 -3.856 1.00 5.12 95 LYS A C 1
ATOM 702 O O . LYS A 1 114 ? 10.577 0.065 -4.438 1.00 6.60 95 LYS A O 1
ATOM 708 N N . VAL A 1 115 ? 11.340 -0.842 -2.527 1.00 3.64 96 VAL A N 1
ATOM 709 C CA . VAL A 1 115 ? 10.538 0.068 -1.711 1.00 3.49 96 VAL A CA 1
ATOM 710 C C . VAL A 1 115 ? 11.036 1.501 -1.863 1.00 4.90 96 VAL A C 1
ATOM 711 O O . VAL A 1 115 ? 10.240 2.444 -1.954 1.00 5.11 96 VAL A O 1
ATOM 715 N N . LEU A 1 116 ? 12.355 1.689 -1.947 1.00 4.48 97 LEU A N 1
ATOM 716 C CA . LEU A 1 116 ? 12.875 3.040 -2.133 1.00 8.08 97 LEU A CA 1
ATOM 717 C C . LEU A 1 116 ? 12.424 3.628 -3.469 1.00 7.03 97 LEU A C 1
ATOM 718 O O . LEU A 1 116 ? 12.074 4.812 -3.546 1.00 6.29 97 LEU A O 1
ATOM 723 N N . GLU A 1 117 ? 12.407 2.808 -4.520 1.00 4.89 98 GLU A N 1
ATOM 724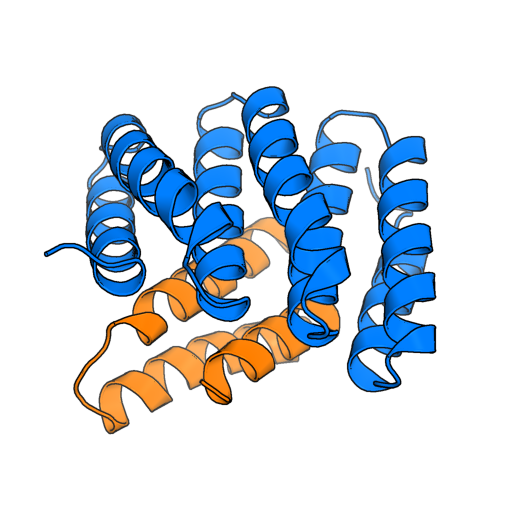 C CA . GLU A 1 117 ? 11.851 3.225 -5.807 1.00 6.99 98 GLU A CA 1
ATOM 725 C C . GLU A 1 117 ? 10.393 3.647 -5.667 1.00 9.41 98 GLU A C 1
ATOM 726 O O . GLU A 1 117 ? 9.978 4.699 -6.175 1.00 8.78 98 GLU A O 1
ATOM 732 N N . LEU A 1 118 ? 9.595 2.814 -5.002 1.00 7.48 99 LEU A N 1
ATOM 733 C CA . LEU A 1 118 ? 8.167 3.096 -4.848 1.00 6.90 99 LEU A CA 1
ATOM 734 C C . LEU A 1 118 ? 7.927 4.335 -4.002 1.00 6.83 99 LEU A C 1
ATOM 735 O O . LEU A 1 118 ? 6.890 4.988 -4.150 1.00 6.73 99 LEU A O 1
ATOM 740 N N . LEU A 1 119 ? 8.872 4.676 -3.123 1.00 8.09 100 LEU A N 1
ATOM 741 C CA . LEU A 1 119 ? 8.813 5.894 -2.322 1.00 7.24 100 LEU A CA 1
ATOM 742 C C . LEU A 1 119 ? 9.222 7.138 -3.100 1.00 10.88 100 LEU A C 1
ATOM 743 O O . LEU A 1 119 ? 9.111 8.248 -2.565 1.00 7.22 100 LEU A O 1
ATOM 748 N N . GLY A 1 120 ? 9.719 6.977 -4.322 1.00 8.69 101 GLY A N 1
ATOM 749 C CA . GLY A 1 120 ? 10.203 8.111 -5.079 1.00 11.38 101 GLY A CA 1
ATOM 750 C C . GLY A 1 120 ? 11.635 8.496 -4.778 1.00 12.76 101 GLY A C 1
ATOM 751 O O . GLY A 1 120 ? 12.000 9.664 -4.935 1.00 11.57 101 GLY A O 1
ATOM 752 N N . ASP A 1 121 ? 12.466 7.535 -4.378 1.00 7.10 102 ASP A N 1
ATOM 753 C CA . ASP A 1 121 ? 13.863 7.782 -4.014 1.00 8.54 102 ASP A CA 1
ATOM 754 C C . ASP A 1 121 ? 14.775 6.819 -4.765 1.00 9.21 102 ASP A C 1
ATOM 755 O O . ASP A 1 121 ? 15.464 5.995 -4.155 1.00 8.58 102 ASP A O 1
ATOM 760 N N . PRO A 1 122 ? 14.811 6.886 -6.099 1.00 10.16 103 PRO A N 1
ATOM 761 C CA . PRO A 1 122 ? 15.672 5.947 -6.847 1.00 7.89 103 PRO A CA 1
ATOM 762 C C . PRO A 1 122 ? 17.153 6.126 -6.562 1.00 10.71 103 PRO A C 1
ATOM 763 O O . PRO A 1 122 ? 17.924 5.165 -6.721 1.00 7.71 103 PRO A O 1
ATOM 767 N N . GLU A 1 123 ? 17.586 7.320 -6.137 1.00 7.70 104 GLU A N 1
ATOM 768 C CA . GLU A 1 123 ? 19.002 7.502 -5.831 1.00 10.85 104 GLU A CA 1
ATOM 769 C C . GLU A 1 123 ? 19.410 6.633 -4.646 1.00 8.35 104 GLU A C 1
ATOM 770 O O . GLU A 1 123 ? 20.471 5.998 -4.661 1.00 7.09 104 GLU A O 1
ATOM 776 N N . LYS A 1 124 ? 18.567 6.567 -3.618 1.00 7.90 105 LYS A N 1
ATOM 777 C CA . LYS A 1 124 ? 18.899 5.704 -2.488 1.00 8.68 105 LYS A CA 1
ATOM 778 C C . LYS A 1 124 ? 18.747 4.232 -2.849 1.00 7.85 105 LYS A C 1
ATOM 779 O O . LYS A 1 124 ? 19.475 3.389 -2.312 1.00 8.47 105 LYS A O 1
ATOM 785 N N . ALA A 1 125 ? 17.835 3.904 -3.767 1.00 7.19 106 ALA A N 1
ATOM 786 C CA . ALA A 1 125 ? 17.748 2.521 -4.242 1.00 7.88 106 ALA A CA 1
ATOM 787 C C . ALA A 1 125 ? 19.063 2.070 -4.869 1.00 8.89 106 ALA A C 1
ATOM 788 O O . ALA A 1 125 ? 19.538 0.951 -4.613 1.00 6.23 106 ALA A O 1
ATOM 790 N N . ARG A 1 126 ? 19.655 2.923 -5.711 1.00 9.22 107 ARG A N 1
ATOM 791 C CA . ARG A 1 126 ? 20.953 2.609 -6.300 1.00 11.34 107 ARG A CA 1
ATOM 792 C C . ARG A 1 126 ? 22.013 2.430 -5.225 1.00 8.95 107 ARG A C 1
ATOM 793 O O . ARG A 1 126 ? 22.819 1.496 -5.290 1.00 9.68 107 ARG A O 1
ATOM 801 N N . GLU A 1 127 ? 22.052 3.348 -4.252 1.00 12.15 108 GLU A N 1
ATOM 802 C CA . GLU A 1 127 ? 23.050 3.281 -3.190 1.00 13.58 108 GLU A CA 1
ATOM 803 C C . GLU A 1 127 ? 22.948 1.966 -2.439 1.00 14.56 108 GLU A C 1
ATOM 804 O O . GLU A 1 127 ? 23.966 1.343 -2.116 1.00 10.08 108 GLU A O 1
ATOM 810 N N . VAL A 1 128 ? 21.719 1.543 -2.140 1.00 9.02 109 VAL A N 1
ATOM 811 C CA . VAL A 1 128 ? 21.497 0.282 -1.439 1.00 8.48 109 VAL A CA 1
ATOM 812 C C . VAL A 1 128 ? 22.021 -0.887 -2.263 1.00 9.32 109 VAL A C 1
ATOM 813 O O . VAL A 1 128 ? 22.707 -1.780 -1.747 1.00 10.83 109 VAL A O 1
ATOM 817 N N . LEU A 1 129 ? 21.709 -0.901 -3.557 1.00 6.06 110 LEU A N 1
ATOM 818 C CA . LEU A 1 129 ? 22.138 -2.020 -4.382 1.00 6.52 110 LEU A CA 1
ATOM 819 C C . LEU A 1 129 ? 23.651 -2.012 -4.575 1.00 10.59 110 LEU A C 1
ATOM 820 O O . LEU A 1 129 ? 24.290 -3.072 -4.584 1.00 6.90 110 LEU A O 1
ATOM 825 N N . ARG A 1 130 ? 24.239 -0.825 -4.731 1.00 8.73 111 ARG A N 1
ATOM 826 C CA . ARG A 1 130 ? 25.685 -0.737 -4.912 1.00 11.69 111 ARG A CA 1
ATOM 827 C C . ARG A 1 130 ? 26.429 -1.152 -3.655 1.00 9.87 111 ARG A C 1
ATOM 828 O O . ARG A 1 130 ? 27.515 -1.739 -3.733 1.00 11.31 111 ARG A O 1
ATOM 836 N N . ARG A 1 131 ? 25.874 -0.838 -2.488 1.00 11.28 112 ARG A N 1
ATOM 837 C CA . ARG A 1 131 ? 26.515 -1.259 -1.250 1.00 11.15 112 ARG A CA 1
ATOM 838 C C . ARG A 1 131 ? 26.370 -2.761 -1.054 1.00 10.03 112 ARG A C 1
ATOM 839 O O . ARG A 1 131 ? 27.313 -3.429 -0.612 1.00 10.96 112 ARG A O 1
ATOM 847 N N . ALA A 1 132 ? 25.200 -3.314 -1.394 1.00 6.69 113 ALA A N 1
ATOM 848 C CA . ALA A 1 132 ? 25.027 -4.760 -1.323 1.00 7.67 113 ALA A CA 1
ATOM 849 C C . ALA A 1 132 ? 25.995 -5.470 -2.257 1.00 6.60 113 ALA A C 1
ATOM 850 O O . ALA A 1 132 ? 26.612 -6.474 -1.879 1.00 7.87 113 ALA A O 1
ATOM 852 N N . LEU A 1 133 ? 26.127 -4.971 -3.488 1.00 6.94 114 LEU A N 1
ATOM 853 C CA . LEU A 1 133 ? 27.023 -5.604 -4.449 1.00 10.38 114 LEU A CA 1
ATOM 854 C C . LEU A 1 133 ? 28.455 -5.613 -3.929 1.00 9.85 114 LEU A C 1
ATOM 855 O O . LEU A 1 133 ? 29.160 -6.621 -4.041 1.00 12.02 114 LEU A O 1
ATOM 860 N N . LYS A 1 134 ? 28.888 -4.514 -3.326 1.00 9.78 115 LYS A N 1
ATOM 861 C CA . LYS A 1 134 ? 30.267 -4.439 -2.850 1.00 12.46 115 LYS A CA 1
ATOM 862 C C . LYS A 1 134 ? 30.537 -5.479 -1.762 1.00 12.30 115 LYS A C 1
ATOM 863 O O . LYS A 1 134 ? 31.565 -6.168 -1.790 1.00 11.27 115 LYS A O 1
ATOM 869 N N . VAL A 1 135 ? 29.617 -5.626 -0.806 1.00 9.41 116 VAL A N 1
ATOM 870 C CA . VAL A 1 135 ? 29.802 -6.628 0.246 1.00 10.49 116 VAL A CA 1
ATOM 871 C C . VAL A 1 135 ? 29.708 -8.040 -0.330 1.00 12.50 116 VAL A C 1
ATOM 872 O O . VAL A 1 135 ? 30.482 -8.934 0.042 1.00 9.54 116 VAL A O 1
ATOM 876 N N . ILE A 1 136 ? 28.779 -8.264 -1.258 1.00 9.78 117 ILE A N 1
ATOM 877 C CA . ILE A 1 136 ? 28.655 -9.586 -1.868 1.00 8.83 117 ILE A CA 1
ATOM 878 C C . ILE A 1 136 ? 29.930 -9.951 -2.621 1.00 10.39 117 ILE A C 1
ATOM 879 O O . ILE A 1 136 ? 30.378 -11.104 -2.592 1.00 10.91 117 ILE A O 1
ATOM 884 N N . GLN A 1 137 ? 30.535 -8.980 -3.307 1.00 10.01 118 GLN A N 1
ATOM 885 C CA . GLN A 1 137 ? 31.780 -9.265 -4.019 1.00 12.27 118 GLN A CA 1
ATOM 886 C C . GLN A 1 137 ? 32.880 -9.642 -3.044 1.00 15.04 118 GLN A C 1
ATOM 887 O O . GLN A 1 137 ? 33.706 -10.522 -3.323 1.00 18.67 118 GLN A O 1
ATOM 893 N N . GLU A 1 138 ? 32.921 -8.963 -1.905 1.00 16.88 119 GLU A N 1
ATOM 894 C CA . GLU A 1 138 ? 33.906 -9.286 -0.885 1.00 24.81 119 GLU A CA 1
ATOM 895 C C . GLU A 1 138 ? 33.673 -10.687 -0.331 1.00 24.31 119 GLU A C 1
ATOM 896 O O . GLU A 1 138 ? 34.630 -11.422 -0.064 1.00 22.90 119 GLU A O 1
ATOM 902 N N . LEU A 1 139 ? 32.406 -11.084 -0.184 1.00 18.85 120 LEU A N 1
ATOM 903 C CA . LEU A 1 139 ? 32.094 -12.410 0.341 1.00 16.20 120 LEU A CA 1
ATOM 904 C C . LEU A 1 139 ? 32.368 -13.503 -0.679 1.00 17.33 120 LEU A C 1
ATOM 905 O O . LEU A 1 139 ? 32.741 -14.618 -0.303 1.00 30.02 120 LEU A O 1
ATOM 910 N N . GLY A 1 140 ? 32.196 -13.211 -1.963 1.00 15.23 121 GLY A N 1
ATOM 911 C CA . GLY A 1 140 ? 32.431 -14.206 -2.990 1.00 21.47 121 GLY A CA 1
ATOM 912 C C . GLY A 1 140 ? 31.247 -15.124 -3.217 1.00 26.16 121 GLY A C 1
ATOM 913 O O . GLY A 1 140 ? 31.120 -16.155 -2.556 1.00 26.48 121 GLY A O 1
ATOM 914 N N . ASN A 1 141 ? 30.372 -14.753 -4.153 1.00 17.69 122 ASN A N 1
ATOM 915 C CA . ASN A 1 141 ? 29.185 -15.521 -4.511 1.00 14.66 122 ASN A CA 1
ATOM 916 C C . ASN A 1 141 ? 28.673 -14.969 -5.831 1.00 12.35 122 ASN A C 1
ATOM 917 O O . ASN A 1 141 ? 27.971 -13.951 -5.841 1.00 11.10 122 ASN A O 1
ATOM 922 N N . PRO A 1 142 ? 29.023 -15.594 -6.959 1.00 15.89 123 PRO A N 1
ATOM 923 C CA . PRO A 1 142 ? 28.690 -14.992 -8.258 1.00 14.45 123 PRO A CA 1
ATOM 924 C C . PRO A 1 142 ? 27.205 -14.972 -8.558 1.00 11.68 123 PRO A C 1
ATOM 925 O O . PRO A 1 142 ? 26.757 -14.112 -9.324 1.00 13.37 123 PRO A O 1
ATOM 929 N N . GLU A 1 143 ? 26.431 -15.902 -8.003 1.00 9.44 124 GLU A N 1
ATOM 930 C CA . GLU A 1 143 ? 24.989 -15.877 -8.213 1.00 11.36 124 GLU A CA 1
ATOM 931 C C . GLU A 1 143 ? 24.371 -14.666 -7.523 1.00 8.41 124 GLU A C 1
ATOM 932 O O . GLU A 1 143 ? 23.541 -13.959 -8.106 1.00 8.23 124 GLU A O 1
ATOM 938 N N . ALA A 1 144 ? 24.773 -14.421 -6.272 1.00 8.54 125 ALA A N 1
ATOM 939 C CA . ALA A 1 144 ? 24.314 -13.242 -5.542 1.00 7.42 125 ALA A CA 1
ATOM 940 C C . ALA A 1 144 ? 24.786 -11.961 -6.208 1.00 8.17 125 ALA A C 1
ATOM 941 O O . ALA A 1 144 ? 24.088 -10.939 -6.189 1.00 6.21 125 ALA A O 1
ATOM 943 N N . GLU A 1 145 ? 25.976 -11.987 -6.798 1.00 10.56 126 GLU A N 1
ATOM 944 C CA . GLU A 1 145 ? 26.450 -10.785 -7.468 1.00 10.01 126 GLU A CA 1
ATOM 945 C C . GLU A 1 145 ? 25.698 -10.553 -8.782 1.00 9.94 126 GLU A C 1
ATOM 946 O O . GLU A 1 145 ? 25.280 -9.425 -9.063 1.00 9.06 126 GLU A O 1
ATOM 952 N N . GLU A 1 146 ? 25.457 -11.613 -9.571 1.00 12.51 127 GLU A N 1
ATOM 953 C CA . GLU A 1 146 ? 24.655 -11.450 -10.787 1.00 11.22 127 GLU A CA 1
ATOM 954 C C . GLU A 1 146 ? 23.234 -11.006 -10.453 1.00 10.22 127 GLU A C 1
ATOM 955 O O . GLU A 1 146 ? 22.596 -10.2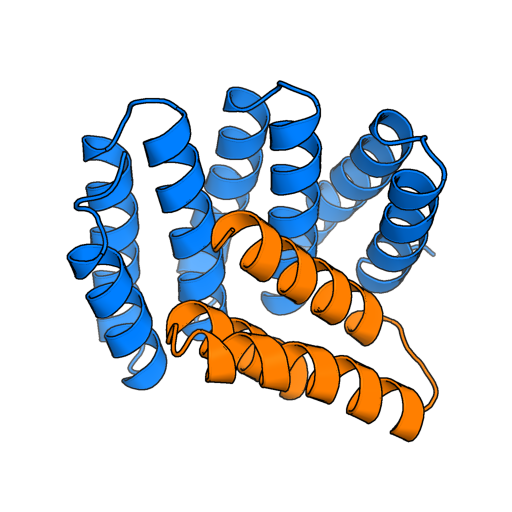82 -11.234 1.00 8.40 127 GLU A O 1
ATOM 961 N N . SER A 1 147 ? 22.724 -11.434 -9.299 1.00 5.68 128 SER A N 1
ATOM 962 C CA . SER A 1 147 ? 21.373 -11.061 -8.889 1.00 5.09 128 SER A CA 1
ATOM 963 C C . SER A 1 147 ? 21.272 -9.566 -8.650 1.00 7.85 128 SER A C 1
ATOM 964 O O . SER A 1 147 ? 20.356 -8.902 -9.152 1.00 6.28 128 SER A O 1
ATOM 967 N N . VAL A 1 148 ? 22.215 -9.015 -7.886 1.00 7.50 129 VAL A N 1
ATOM 968 C CA . VAL A 1 148 ? 22.166 -7.595 -7.573 1.00 6.12 129 VAL A CA 1
ATOM 969 C C . VAL A 1 148 ? 22.536 -6.761 -8.796 1.00 8.08 129 VAL A C 1
ATOM 970 O O . VAL A 1 148 ? 21.962 -5.689 -9.014 1.00 8.54 129 VAL A O 1
ATOM 974 N N . ARG A 1 149 ? 23.459 -7.245 -9.634 1.00 11.17 130 ARG A N 1
ATOM 975 C CA . ARG A 1 149 ? 23.758 -6.536 -10.879 1.00 9.66 130 ARG A CA 1
ATOM 976 C C . ARG A 1 149 ? 22.515 -6.395 -11.749 1.00 10.43 130 ARG A C 1
ATOM 977 O O . ARG A 1 149 ? 22.256 -5.321 -12.305 1.00 13.83 130 ARG A O 1
ATOM 985 N N . GLU A 1 150 ? 21.740 -7.473 -11.887 1.00 8.86 131 GLU A N 1
ATOM 986 C CA . GLU A 1 150 ? 20.523 -7.429 -12.696 1.00 10.47 131 GLU A CA 1
ATOM 987 C C . GLU A 1 150 ? 19.507 -6.457 -12.121 1.00 13.29 131 GLU A C 1
ATOM 988 O O . GLU A 1 150 ? 18.790 -5.774 -12.863 1.00 18.24 131 GLU A O 1
ATOM 994 N N . ARG A 1 151 ? 19.421 -6.391 -10.798 1.00 9.99 132 ARG A N 1
ATOM 995 C CA . ARG A 1 151 ? 18.549 -5.411 -10.165 1.00 9.95 132 ARG A CA 1
ATOM 996 C C . ARG A 1 151 ? 18.993 -3.991 -10.489 1.00 12.34 132 ARG A C 1
ATOM 997 O O . ARG A 1 151 ? 18.160 -3.110 -10.743 1.00 14.16 132 ARG A O 1
ATOM 1005 N N . LEU A 1 152 ? 20.306 -3.744 -10.468 1.00 13.36 133 LEU A N 1
ATOM 1006 C CA . LEU A 1 152 ? 20.817 -2.428 -10.842 1.00 18.36 133 LEU A CA 1
ATOM 1007 C C . LEU A 1 152 ? 20.460 -2.085 -12.283 1.00 22.25 133 LEU A C 1
ATOM 1008 O O . LEU A 1 152 ? 20.180 -0.923 -12.598 1.00 21.10 133 LEU A O 1
ATOM 1013 N N . GLU A 1 153 ? 20.457 -3.085 -13.172 1.00 19.66 134 GLU A N 1
ATOM 1014 C CA . GLU A 1 153 ? 20.063 -2.846 -14.562 1.00 26.50 134 GLU A CA 1
ATOM 1015 C C . GLU A 1 153 ? 18.579 -2.522 -14.684 1.00 32.78 134 GLU A C 1
ATOM 1016 O O . GLU A 1 153 ? 18.196 -1.598 -15.414 1.00 34.79 134 GLU A O 1
ATOM 1022 N N . LYS A 1 154 ? 17.730 -3.276 -13.990 1.00 29.57 135 LYS A N 1
ATOM 1023 C CA . LYS A 1 154 ? 16.282 -3.178 -14.134 1.00 28.80 135 LYS A CA 1
ATOM 1024 C C . LYS A 1 154 ? 15.692 -1.984 -13.391 1.00 34.79 135 LYS A C 1
ATOM 1025 O O . LYS A 1 154 ? 14.490 -1.979 -13.100 1.00 45.76 135 LYS A O 1
ATOM 1031 N N . LEU A 1 155 ? 16.510 -0.975 -13.085 1.00 36.32 136 LEU A N 1
ATOM 1032 C CA . LEU A 1 155 ? 16.069 0.204 -12.349 1.00 41.82 136 LEU A CA 1
ATOM 1033 C C . LEU A 1 155 ? 15.311 1.206 -13.214 1.00 49.00 136 LEU A C 1
ATOM 1034 O O . LEU A 1 155 ? 14.765 2.172 -12.670 1.00 55.80 136 LEU A O 1
ATOM 1039 N N . GLU A 1 156 ? 15.257 1.008 -14.536 1.00 46.58 137 GLU A N 1
ATOM 1040 C CA . GLU A 1 156 ? 14.631 1.993 -15.419 1.00 57.66 137 GLU A CA 1
ATOM 1041 C C . GLU A 1 156 ? 13.119 2.098 -15.217 1.00 54.39 137 GLU A C 1
ATOM 1042 O O . GLU A 1 156 ? 12.474 2.904 -15.898 1.00 55.23 137 GLU A O 1
ATOM 1048 N N . LYS A 1 157 ? 12.547 1.323 -14.297 1.00 50.30 138 LYS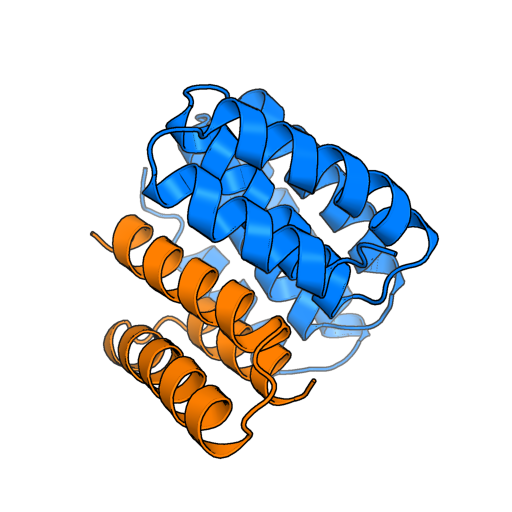 A N 1
ATOM 1049 C CA . LYS A 1 157 ? 11.127 1.398 -13.993 1.00 54.63 138 LYS A CA 1
ATOM 1050 C C . LYS A 1 157 ? 10.851 2.564 -13.044 1.00 56.38 138 LYS A C 1
ATOM 1051 O O . LYS A 1 157 ? 11.757 3.292 -12.626 1.00 58.36 138 LYS A O 1
ATOM 1057 N N . GLY A 1 158 ? 9.577 2.745 -12.700 1.00 60.19 139 GLY A N 1
ATOM 1058 C CA . GLY A 1 158 ? 9.159 3.827 -11.825 1.00 50.63 139 GLY A CA 1
ATOM 1059 C C . GLY A 1 158 ? 9.371 3.570 -10.345 1.00 45.61 139 GLY A C 1
ATOM 1060 O O . GLY A 1 158 ? 8.781 2.664 -9.747 1.00 44.82 139 GLY A O 1
ATOM 1062 N N . SER B 2 25 ? 2.431 -6.324 -12.166 1.00 31.04 6 SER B N 1
ATOM 1063 C CA . SER B 2 25 ? 2.248 -7.766 -12.174 1.00 20.47 6 SER B CA 1
ATOM 1064 C C . SER B 2 25 ? 3.490 -8.433 -11.603 1.00 17.16 6 SER B C 1
ATOM 1065 O O . SER B 2 25 ? 3.390 -9.392 -10.830 1.00 18.22 6 SER B O 1
ATOM 1068 N N . GLU B 2 26 ? 4.670 -7.896 -11.943 1.00 18.97 7 GLU B N 1
ATOM 1069 C CA . GLU B 2 26 ? 5.927 -8.420 -11.422 1.00 22.93 7 GLU B CA 1
ATOM 1070 C C . GLU B 2 26 ? 6.014 -8.271 -9.908 1.00 17.10 7 GLU B C 1
ATOM 1071 O O . GLU B 2 26 ? 6.495 -9.175 -9.218 1.00 10.71 7 GLU B O 1
ATOM 1077 N N . HIS B 2 27 ? 5.579 -7.130 -9.367 1.00 13.82 8 HIS B N 1
ATOM 1078 C CA . HIS B 2 27 ? 5.607 -6.991 -7.916 1.00 12.82 8 HIS B CA 1
ATOM 1079 C C . HIS B 2 27 ? 4.623 -7.955 -7.253 1.00 10.73 8 HIS B C 1
ATOM 1080 O O . HIS B 2 27 ? 4.941 -8.549 -6.216 1.00 8.46 8 HIS B O 1
ATOM 1087 N N . GLU B 2 28 ? 3.428 -8.127 -7.836 1.00 6.50 9 GLU B N 1
ATOM 1088 C CA . GLU B 2 28 ? 2.486 -9.129 -7.331 1.00 9.42 9 GLU B CA 1
ATOM 1089 C C . GLU B 2 28 ? 3.089 -10.523 -7.371 1.00 6.35 9 GLU B C 1
ATOM 1090 O O . GLU B 2 28 ? 2.887 -11.325 -6.449 1.00 7.25 9 GLU B O 1
ATOM 1096 N N . LEU B 2 29 ? 3.824 -10.836 -8.437 1.00 8.67 10 LEU B N 1
ATOM 1097 C CA . LEU B 2 29 ? 4.419 -12.162 -8.541 1.00 6.18 10 LEU B CA 1
ATOM 1098 C C . LEU B 2 29 ? 5.529 -12.338 -7.514 1.00 7.34 10 LEU B C 1
ATOM 1099 O O . LEU B 2 29 ? 5.657 -13.404 -6.906 1.00 5.87 10 LEU B O 1
ATOM 1104 N N . HIS B 2 30 ? 6.351 -11.306 -7.323 1.00 7.55 11 HIS B N 1
ATOM 1105 C CA . HIS B 2 30 ? 7.348 -11.337 -6.257 1.00 5.78 11 HIS B CA 1
ATOM 1106 C C . HIS B 2 30 ? 6.687 -11.561 -4.897 1.00 6.86 11 HIS B C 1
ATOM 1107 O O . HIS B 2 30 ? 7.137 -12.397 -4.109 1.00 2.68 11 HIS B O 1
ATOM 1114 N N . ASP B 2 31 ? 5.601 -10.834 -4.611 1.00 4.04 12 ASP B N 1
ATOM 1115 C CA . ASP B 2 31 ? 4.880 -11.039 -3.349 1.00 6.13 12 ASP B CA 1
ATOM 1116 C C . ASP B 2 31 ? 4.423 -12.485 -3.197 1.00 4.39 12 ASP B C 1
ATOM 1117 O O . ASP B 2 31 ? 4.506 -13.063 -2.106 1.00 3.60 12 ASP B O 1
ATOM 1122 N N . ARG B 2 32 ? 3.897 -13.073 -4.274 1.00 3.84 13 ARG B N 1
ATOM 1123 C CA . ARG B 2 32 ? 3.446 -14.459 -4.216 1.00 5.40 13 ARG B CA 1
ATOM 1124 C C . ARG B 2 32 ? 4.590 -15.392 -3.834 1.00 4.40 13 ARG B C 1
ATOM 1125 O O . ARG B 2 32 ? 4.412 -16.317 -3.030 1.00 5.24 13 ARG B O 1
ATOM 1133 N N . VAL B 2 33 ? 5.762 -15.181 -4.430 1.00 2.69 14 VAL B N 1
ATOM 1134 C CA . VAL B 2 33 ? 6.942 -15.979 -4.090 1.00 3.37 14 VAL B CA 1
ATOM 1135 C C . VAL B 2 33 ? 7.314 -15.784 -2.623 1.00 4.48 14 VAL B C 1
ATOM 1136 O O . VAL B 2 33 ? 7.535 -16.752 -1.883 1.00 3.40 14 VAL B O 1
ATOM 1140 N N . ASP B 2 34 ? 7.376 -14.529 -2.175 1.00 1.75 15 ASP B N 1
ATOM 1141 C CA . ASP B 2 34 ? 7.762 -14.278 -0.785 1.00 3.83 15 ASP B CA 1
ATOM 1142 C C . ASP B 2 34 ? 6.811 -14.962 0.190 1.00 3.80 15 ASP B C 1
ATOM 1143 O O . ASP B 2 34 ? 7.255 -15.518 1.202 1.00 1.84 15 ASP B O 1
ATOM 1148 N N . LYS B 2 35 ? 5.500 -14.943 -0.095 1.00 3.43 16 LYS B N 1
ATOM 1149 C CA . LYS B 2 35 ? 4.549 -15.618 0.793 1.00 3.48 16 LYS B CA 1
ATOM 1150 C C . LYS B 2 35 ? 4.711 -17.137 0.755 1.00 3.46 16 LYS B C 1
ATOM 1151 O O . LYS B 2 35 ? 4.611 -17.802 1.795 1.00 4.22 16 LYS B O 1
ATOM 1157 N N . LEU B 2 36 ? 4.966 -17.711 -0.424 1.00 2.90 17 LEU B N 1
ATOM 1158 C CA . LEU B 2 36 ? 5.212 -19.155 -0.477 1.00 5.55 17 LEU B CA 1
ATOM 1159 C C . LEU B 2 36 ? 6.478 -19.520 0.286 1.00 3.90 17 LEU B C 1
ATOM 1160 O O . LEU B 2 36 ? 6.521 -20.539 0.991 1.00 5.78 17 LEU B O 1
ATOM 1165 N N . LEU B 2 37 ? 7.520 -18.694 0.165 1.00 3.30 18 LEU B N 1
ATOM 1166 C CA . LEU B 2 37 ? 8.763 -18.978 0.879 1.00 4.55 18 LEU B CA 1
ATOM 1167 C C . LEU B 2 37 ? 8.581 -18.849 2.384 1.00 5.58 18 LEU B C 1
ATOM 1168 O O . LEU B 2 37 ? 9.130 -19.651 3.149 1.00 6.86 18 LEU B O 1
ATOM 1173 N N . ALA B 2 38 ? 7.822 -17.844 2.829 1.00 4.82 19 ALA B N 1
ATOM 1174 C CA . ALA B 2 38 ? 7.538 -17.728 4.254 1.00 5.91 19 ALA B CA 1
ATOM 1175 C C . ALA B 2 38 ? 6.772 -18.940 4.747 1.00 5.93 19 ALA B C 1
ATOM 1176 O O . ALA B 2 38 ? 7.006 -19.426 5.861 1.00 7.18 19 ALA B O 1
ATOM 1178 N N . GLU B 2 39 ? 5.844 -19.441 3.930 1.00 6.68 20 GLU B N 1
ATOM 1179 C CA . GLU B 2 39 ? 5.070 -20.610 4.335 1.00 6.83 20 GLU B CA 1
ATOM 1180 C C . GLU B 2 39 ? 5.976 -21.821 4.482 1.00 9.80 20 GLU B C 1
ATOM 1181 O O . GLU B 2 39 ? 5.936 -22.523 5.498 1.00 9.76 20 GLU B O 1
ATOM 1187 N N . ALA B 2 40 ? 6.831 -22.059 3.488 1.00 7.26 21 ALA B N 1
ATOM 1188 C CA . ALA B 2 40 ? 7.705 -23.223 3.524 1.00 6.56 21 ALA B CA 1
ATOM 1189 C C . ALA B 2 40 ? 8.577 -23.246 4.769 1.00 14.65 21 ALA B C 1
ATOM 1190 O O . ALA B 2 40 ? 8.997 -24.326 5.197 1.00 14.62 21 ALA B O 1
ATOM 1192 N N . MET B 2 41 ? 8.832 -22.086 5.377 1.00 10.14 22 MET B N 1
ATOM 1193 C CA . MET B 2 41 ? 9.785 -22.038 6.469 1.00 8.75 22 MET B CA 1
ATOM 1194 C C . MET B 2 41 ? 9.273 -22.810 7.689 1.00 9.76 22 MET B C 1
ATOM 1195 O O . MET B 2 41 ? 10.065 -23.193 8.549 1.00 13.36 22 MET B O 1
ATOM 1200 N N . ASN B 2 42 ? 7.963 -23.048 7.788 1.00 11.32 23 ASN B N 1
ATOM 1201 C CA . ASN B 2 42 ? 7.396 -23.693 8.968 1.00 11.37 23 ASN B CA 1
ATOM 1202 C C . ASN B 2 42 ? 6.701 -25.010 8.652 1.00 19.79 23 ASN B C 1
ATOM 1203 O O . ASN B 2 42 ? 6.126 -25.630 9.553 1.00 23.35 23 ASN B O 1
ATOM 1208 N N . ILE B 2 43 ? 6.759 -25.469 7.415 1.00 14.72 24 ILE B N 1
ATOM 1209 C CA . ILE B 2 43 ? 6.049 -26.673 7.014 1.00 14.41 24 ILE B CA 1
ATOM 1210 C C . ILE B 2 43 ? 6.811 -27.884 7.519 1.00 19.03 24 ILE B C 1
ATOM 1211 O O . ILE B 2 43 ? 8.025 -27.989 7.318 1.00 20.09 24 ILE B O 1
ATOM 1216 N N . GLU B 2 44 ? 6.100 -28.810 8.168 1.00 25.57 25 GLU B N 1
ATOM 1217 C CA . GLU B 2 44 ? 6.766 -29.969 8.748 1.00 25.21 25 GLU B CA 1
ATOM 1218 C C . GLU B 2 44 ? 6.857 -31.149 7.786 1.00 18.12 25 GLU B C 1
ATOM 1219 O O . GLU B 2 44 ? 7.880 -31.838 7.769 1.00 17.56 25 GLU B O 1
ATOM 1225 N N . ASP B 2 45 ? 5.837 -31.400 6.975 1.00 18.02 26 ASP B N 1
ATOM 1226 C CA . ASP B 2 45 ? 5.909 -32.545 6.063 1.00 18.26 26 ASP B CA 1
ATOM 1227 C C . ASP B 2 45 ? 6.915 -32.244 4.960 1.00 18.52 26 ASP B C 1
ATOM 1228 O O . ASP B 2 45 ? 6.773 -31.226 4.270 1.00 10.36 26 ASP B O 1
ATOM 1233 N N . PRO B 2 46 ? 7.929 -33.090 4.746 1.00 18.60 27 PRO B N 1
ATOM 1234 C CA . PRO B 2 46 ? 9.009 -32.708 3.819 1.00 17.78 27 PRO B CA 1
ATOM 1235 C C . PRO B 2 46 ? 8.549 -32.633 2.381 1.00 23.57 27 PRO B C 1
ATOM 1236 O O . PRO B 2 46 ? 9.107 -31.857 1.592 1.00 14.70 27 PRO B O 1
ATOM 1240 N N . GLU B 2 47 ? 7.552 -33.436 2.018 1.00 19.66 28 GLU B N 1
ATOM 1241 C CA . GLU B 2 47 ? 7.073 -33.474 0.647 1.00 23.80 28 GLU B CA 1
ATOM 1242 C C . GLU B 2 47 ? 6.147 -32.285 0.375 1.00 17.70 28 GLU B C 1
ATOM 1243 O O . GLU B 2 47 ? 6.214 -31.669 -0.694 1.00 14.51 28 GLU B O 1
ATOM 1249 N N . GLU B 2 48 ? 5.307 -31.932 1.355 1.00 14.12 29 GLU B N 1
ATOM 1250 C CA . GLU B 2 48 ? 4.558 -30.678 1.304 1.00 18.57 29 GLU B CA 1
ATOM 1251 C C . GLU B 2 48 ? 5.495 -29.477 1.171 1.00 12.49 29 GLU B C 1
ATOM 1252 O O . GLU B 2 48 ? 5.224 -28.551 0.400 1.00 12.40 29 GLU B O 1
ATOM 1258 N N . ARG B 2 49 ? 6.612 -29.483 1.903 1.00 12.89 30 ARG B N 1
ATOM 1259 C CA . ARG B 2 49 ? 7.537 -28.353 1.857 1.00 11.84 30 ARG B CA 1
ATOM 1260 C C . ARG B 2 49 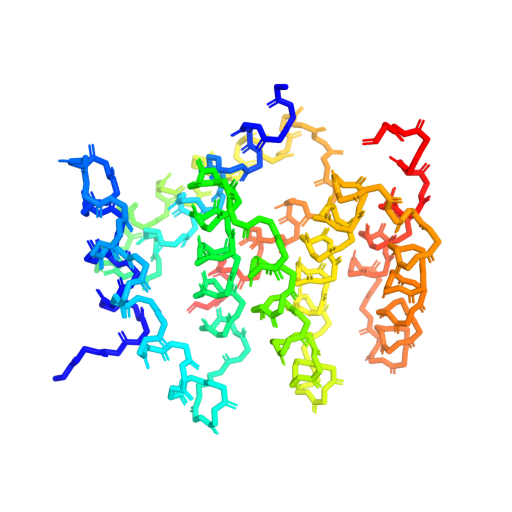? 8.151 -28.206 0.469 1.00 14.46 30 ARG B C 1
ATOM 1261 O O . ARG B 2 49 ? 8.240 -27.095 -0.077 1.00 8.11 30 ARG B O 1
ATOM 1269 N N . ARG B 2 50 ? 8.599 -29.325 -0.102 1.00 11.91 31 ARG B N 1
ATOM 1270 C CA . ARG B 2 50 ? 9.126 -29.342 -1.461 1.00 10.86 31 ARG B CA 1
ATOM 1271 C C . ARG B 2 50 ? 8.120 -28.781 -2.459 1.00 11.79 31 ARG B C 1
ATOM 1272 O O . ARG B 2 50 ? 8.480 -27.974 -3.327 1.00 9.84 31 ARG B O 1
ATOM 1280 N N . ARG B 2 51 ? 6.854 -29.203 -2.361 1.00 9.65 32 ARG B N 1
ATOM 1281 C CA . ARG B 2 51 ? 5.850 -28.728 -3.311 1.00 13.95 32 ARG B CA 1
ATOM 1282 C C . ARG B 2 51 ? 5.680 -27.222 -3.238 1.00 11.81 32 ARG B C 1
ATOM 1283 O O . ARG B 2 51 ? 5.527 -26.558 -4.272 1.00 9.28 32 ARG B O 1
ATOM 1291 N N . VAL B 2 52 ? 5.636 -26.674 -2.021 1.00 9.21 33 VAL B N 1
ATOM 1292 C CA . VAL B 2 52 ? 5.458 -25.235 -1.866 1.00 8.00 33 VAL B CA 1
ATOM 1293 C C . VAL B 2 52 ? 6.671 -24.489 -2.412 1.00 7.02 33 VAL B C 1
ATOM 1294 O O . VAL B 2 52 ? 6.535 -23.472 -3.106 1.00 10.21 33 VAL B O 1
ATOM 1298 N N . LEU B 2 53 ? 7.876 -24.993 -2.135 1.00 6.91 34 LEU B N 1
ATOM 1299 C CA . LEU B 2 53 ? 9.077 -24.383 -2.697 1.00 7.19 34 LEU B CA 1
ATOM 1300 C C . LEU B 2 53 ? 9.105 -24.514 -4.212 1.00 9.06 34 LEU B C 1
ATOM 1301 O O . LEU B 2 53 ? 9.614 -23.626 -4.910 1.00 6.94 34 LEU B O 1
ATOM 1306 N N . GLU B 2 54 ? 8.570 -25.613 -4.744 1.00 8.66 35 GLU B N 1
ATOM 1307 C CA . GLU B 2 54 ? 8.505 -25.755 -6.197 1.00 9.28 35 GLU B CA 1
ATOM 1308 C C . GLU B 2 54 ? 7.520 -24.765 -6.798 1.00 6.64 35 GLU B C 1
ATOM 1309 O O . GLU B 2 54 ? 7.743 -24.257 -7.903 1.00 8.88 35 GLU B O 1
ATOM 1315 N N . GLU B 2 55 ? 6.424 -24.473 -6.090 1.00 9.09 36 GLU B N 1
ATOM 1316 C CA . GLU B 2 55 ? 5.526 -23.423 -6.561 1.00 9.33 36 GLU B CA 1
ATOM 1317 C C . GLU B 2 55 ? 6.251 -22.091 -6.634 1.00 8.61 36 GLU B C 1
ATOM 1318 O O . GLU B 2 55 ? 6.098 -21.344 -7.605 1.00 5.18 36 GLU B O 1
ATOM 1324 N N . ALA B 2 56 ? 7.066 -21.790 -5.618 1.00 5.66 37 ALA B N 1
ATOM 1325 C CA . ALA B 2 56 ? 7.819 -20.544 -5.608 1.00 6.50 37 ALA B CA 1
ATOM 1326 C C . ALA B 2 56 ? 8.851 -20.521 -6.727 1.00 6.56 37 ALA B C 1
ATOM 1327 O O . ALA B 2 56 ? 8.991 -19.518 -7.442 1.00 6.48 37 ALA B O 1
ATOM 1329 N N . ARG B 2 57 ? 9.596 -21.617 -6.879 1.00 5.89 38 ARG B N 1
ATOM 1330 C CA . ARG B 2 57 ? 10.624 -21.681 -7.910 1.00 6.95 38 ARG B CA 1
ATOM 1331 C C . ARG B 2 57 ? 10.014 -21.540 -9.295 1.00 9.41 38 ARG B C 1
ATOM 1332 O O . ARG B 2 57 ? 10.575 -20.860 -10.164 1.00 7.44 38 ARG B O 1
ATOM 1340 N N . LYS B 2 58 ? 8.862 -22.177 -9.514 1.00 6.62 39 LYS B N 1
ATOM 1341 C CA . LYS B 2 58 ? 8.177 -22.085 -10.800 1.00 8.23 39 LYS B CA 1
ATOM 1342 C C . LYS B 2 58 ? 7.925 -20.635 -11.195 1.00 9.33 39 LYS B C 1
ATOM 1343 O O . LYS B 2 58 ? 8.244 -20.218 -12.316 1.00 8.95 39 LYS B O 1
ATOM 1349 N N . ILE B 2 59 ? 7.358 -19.849 -10.276 1.00 8.13 40 ILE B N 1
ATOM 1350 C CA . ILE B 2 59 ? 7.073 -18.445 -10.562 1.00 5.29 40 ILE B CA 1
ATOM 1351 C C . ILE B 2 59 ? 8.366 -17.686 -10.816 1.00 7.27 40 ILE B C 1
ATOM 1352 O O . ILE B 2 59 ? 8.475 -16.901 -11.766 1.00 8.25 40 ILE B O 1
ATOM 1357 N N . ALA B 2 60 ? 9.367 -17.905 -9.966 1.00 5.61 41 ALA B N 1
ATOM 1358 C CA . ALA B 2 60 ? 10.603 -17.135 -10.080 1.00 7.10 41 ALA B CA 1
ATOM 1359 C C . ALA B 2 60 ? 11.315 -17.409 -11.402 1.00 7.97 41 ALA B C 1
ATOM 1360 O O . ALA B 2 60 ? 11.812 -16.479 -12.050 1.00 7.27 41 ALA B O 1
ATOM 1362 N N . GLU B 2 61 ? 11.390 -18.680 -11.815 1.00 7.61 42 GLU B N 1
ATOM 1363 C CA . GLU B 2 61 ? 12.041 -18.971 -13.091 1.00 9.85 42 GLU B CA 1
ATOM 1364 C C . GLU B 2 61 ? 11.194 -18.557 -14.292 1.00 9.94 42 GLU B C 1
ATOM 1365 O O . GLU B 2 61 ? 11.761 -18.181 -15.324 1.00 11.72 42 GLU B O 1
ATOM 1371 N N . GLU B 2 62 ? 9.859 -18.544 -14.174 1.00 9.73 43 GLU B N 1
ATOM 1372 C CA . GLU B 2 62 ? 9.035 -17.995 -15.249 1.00 9.81 43 GLU B CA 1
ATOM 1373 C C . GLU B 2 62 ? 9.254 -16.496 -15.402 1.00 14.95 43 GLU B C 1
ATOM 1374 O O . GLU B 2 62 ? 9.203 -15.967 -16.518 1.00 16.02 43 GLU B O 1
ATOM 1380 N N . LEU B 2 63 ? 9.475 -15.789 -14.290 1.00 9.73 44 LEU B N 1
ATOM 1381 C CA . LEU B 2 63 ? 9.811 -14.373 -14.369 1.00 9.70 44 LEU B CA 1
ATOM 1382 C C . LEU B 2 63 ? 11.234 -14.160 -14.869 1.00 10.00 44 LEU B C 1
ATOM 1383 O O . LEU B 2 63 ? 11.556 -13.070 -15.359 1.00 11.95 44 LEU B O 1
ATOM 1388 N N . ASN B 2 64 ? 12.084 -15.177 -14.750 1.00 12.14 45 ASN B N 1
ATOM 1389 C CA . ASN B 2 64 ? 13.500 -15.087 -15.108 1.00 11.09 45 ASN B CA 1
ATOM 1390 C C . ASN B 2 64 ? 14.158 -13.906 -14.392 1.00 16.59 45 ASN B C 1
ATOM 1391 O O . ASN B 2 64 ? 14.944 -13.148 -14.970 1.00 14.99 45 ASN B O 1
ATOM 1396 N N . ASP B 2 65 ? 13.810 -13.742 -13.117 1.00 10.21 46 ASP B N 1
ATOM 1397 C CA . ASP B 2 65 ? 14.354 -12.694 -12.256 1.00 11.63 46 ASP B CA 1
ATOM 1398 C C . ASP B 2 65 ? 15.380 -13.374 -11.351 1.00 11.03 46 ASP B C 1
ATOM 1399 O O . ASP B 2 65 ? 15.018 -14.208 -10.523 1.00 5.47 46 ASP B O 1
ATOM 1404 N N . LYS B 2 66 ? 16.665 -13.048 -11.530 1.00 9.40 47 LYS B N 1
ATOM 1405 C CA . LYS B 2 66 ? 17.703 -13.749 -10.774 1.00 8.58 47 LYS B CA 1
ATOM 1406 C C . LYS B 2 66 ? 17.558 -13.533 -9.271 1.00 5.68 47 LYS B C 1
ATOM 1407 O O . LYS B 2 66 ? 17.837 -14.444 -8.478 1.00 3.73 47 LYS B O 1
ATOM 1413 N N . SER B 2 67 ? 17.154 -12.328 -8.855 1.00 7.07 48 SER B N 1
ATOM 1414 C CA . SER B 2 67 ? 17.042 -12.068 -7.420 1.00 6.99 48 SER B CA 1
ATOM 1415 C C . SER B 2 67 ? 15.940 -12.911 -6.789 1.00 8.22 48 SER B C 1
ATOM 1416 O O . SER B 2 67 ? 16.101 -13.417 -5.671 1.00 6.02 48 SER B O 1
ATOM 1419 N N . LEU B 2 68 ? 14.820 -13.089 -7.495 1.00 7.06 49 LEU B N 1
ATOM 1420 C CA . LEU B 2 68 ? 13.736 -13.926 -6.985 1.00 6.13 49 LEU B CA 1
ATOM 1421 C C . LEU B 2 68 ? 14.111 -15.402 -7.005 1.00 6.97 49 LEU B C 1
ATOM 1422 O O . LEU B 2 68 ? 13.746 -16.160 -6.096 1.00 4.54 49 LEU B O 1
ATOM 1427 N N . ILE B 2 69 ? 14.813 -15.838 -8.052 1.00 6.01 50 ILE B N 1
ATOM 1428 C CA . ILE B 2 69 ? 15.316 -17.207 -8.074 1.00 5.23 50 ILE B CA 1
ATOM 1429 C C . ILE B 2 69 ? 16.243 -17.437 -6.888 1.00 6.66 50 ILE B C 1
ATOM 1430 O O . ILE B 2 69 ? 16.138 -18.439 -6.172 1.00 6.55 50 ILE B O 1
ATOM 1435 N N . LEU B 2 70 ? 17.148 -16.494 -6.645 1.00 6.56 51 LEU B N 1
ATOM 1436 C CA . LEU B 2 70 ? 18.070 -16.647 -5.525 1.00 6.11 51 LEU B CA 1
ATOM 1437 C C . LEU B 2 70 ? 17.350 -16.586 -4.176 1.00 7.30 51 LEU B C 1
ATOM 1438 O O . LEU B 2 70 ? 17.817 -17.175 -3.199 1.00 6.98 51 LEU B O 1
ATOM 1443 N N . ALA B 2 71 ? 16.232 -15.861 -4.100 1.00 4.94 52 ALA B N 1
ATOM 1444 C CA . ALA B 2 71 ? 15.451 -15.833 -2.866 1.00 5.74 52 ALA B CA 1
ATOM 1445 C C . ALA B 2 71 ? 14.886 -17.211 -2.555 1.00 7.70 52 ALA B C 1
ATOM 1446 O O . ALA B 2 71 ? 14.831 -17.628 -1.391 1.00 5.91 52 ALA B O 1
ATOM 1448 N N . VAL B 2 72 ? 14.447 -17.931 -3.590 1.00 5.44 53 VAL B N 1
ATOM 1449 C CA . VAL B 2 72 ? 13.971 -19.293 -3.386 1.00 6.19 53 VAL B CA 1
ATOM 1450 C C . VAL B 2 72 ? 15.120 -20.177 -2.939 1.00 7.31 53 VAL B C 1
ATOM 1451 O O . VAL B 2 72 ? 14.996 -20.958 -1.988 1.00 8.12 53 VAL B O 1
ATOM 1455 N N . LYS B 2 73 ? 16.263 -20.067 -3.622 1.00 8.42 54 LYS B N 1
ATOM 1456 C CA . LYS B 2 73 ? 17.390 -20.938 -3.298 1.00 9.30 54 LYS B CA 1
ATOM 1457 C C . LYS B 2 73 ? 17.844 -20.747 -1.853 1.00 9.54 54 LYS B C 1
ATOM 1458 O O . LYS B 2 73 ? 18.208 -21.716 -1.178 1.00 10.99 54 LYS B O 1
ATOM 1464 N N . LEU B 2 74 ? 17.812 -19.510 -1.353 1.00 9.29 55 LEU B N 1
ATOM 1465 C CA . LEU B 2 74 ? 18.218 -19.284 0.030 1.00 9.94 55 LEU B CA 1
ATOM 1466 C C . LEU B 2 74 ? 17.353 -20.104 0.980 1.00 9.04 55 LEU B C 1
ATOM 1467 O O . LEU B 2 74 ? 17.868 -20.750 1.901 1.00 6.47 55 LEU B O 1
ATOM 1472 N N . VAL B 2 75 ? 16.039 -20.135 0.739 1.00 10.04 56 VAL B N 1
ATOM 1473 C CA . VAL B 2 75 ? 15.139 -20.866 1.628 1.00 7.59 56 VAL B CA 1
ATOM 1474 C C . VAL B 2 75 ? 15.230 -22.370 1.384 1.00 10.36 56 VAL B C 1
ATOM 1475 O O . VAL B 2 75 ? 15.088 -23.165 2.321 1.00 16.34 56 VAL B O 1
ATOM 1479 N N . GLU B 2 76 ? 15.426 -22.791 0.124 1.00 8.86 57 GLU B N 1
ATOM 1480 C CA . GLU B 2 76 ? 15.618 -24.216 -0.154 1.00 16.83 57 GLU B CA 1
ATOM 1481 C C . GLU B 2 76 ? 16.771 -24.785 0.656 1.00 15.23 57 GLU B C 1
ATOM 1482 O O . GLU B 2 76 ? 16.701 -25.918 1.145 1.00 19.26 57 GLU B O 1
ATOM 1488 N N . LYS B 2 77 ? 17.835 -24.002 0.825 1.00 17.80 58 LYS B N 1
ATOM 1489 C CA . LYS B 2 77 ? 19.019 -24.502 1.510 1.00 26.31 58 LYS B CA 1
ATOM 1490 C C . LYS B 2 77 ? 18.748 -24.724 2.992 1.00 32.90 58 LYS B C 1
ATOM 1491 O O . LYS B 2 77 ? 19.200 -25.722 3.566 1.00 40.14 58 LYS B O 1
ATOM 1497 N N . LYS B 2 78 ? 18.011 -23.816 3.623 1.00 31.49 59 LYS B N 1
ATOM 1498 C CA . LYS B 2 78 ? 17.616 -23.998 5.017 1.00 33.54 59 LYS B CA 1
ATOM 1499 C C . LYS B 2 78 ? 16.802 -25.271 5.203 1.00 34.99 59 LYS B C 1
ATOM 1500 O O . LYS B 2 78 ? 16.877 -25.909 6.253 1.00 48.53 59 LYS B O 1
#

B-factor: mean 14.62, std 11.46, range [1.38, 60.19]

Secondary structure (DSSP, 8-state):
---HHHHHHHHHHHHHTT-HHHHHHHHHHHHHHHHHH--HHHHHHHHHHHHHHHHHTT-HHHHHHHHHHHHHHHTTS--HHHHHHHHHHHHHHHHHTT-HHHHHHHHHHHHHHHHHH--HHHHHHHHHHHHGGG--/-HHHHHHHHHHHHHHHTT--SHHHHHHHHHHHHHHHHHHT-HHHHHHHHHHHH-

Nearest PDB structures (foldseek):
  3sf4-assembly2_B  TM=7.509E-01  e=2.895E-04  Homo sapiens
  3sf4-assembly3_C  TM=7.370E-01  e=4.248E-04  Homo sapiens
  4jhr-assembly1_A  TM=7.444E-01  e=7.921E-04  Mus musculus
  4g2v-assembly1_A  TM=7.529E-01  e=9.146E-04  Mus musculus
  5a6c-assembly2_A  TM=7.132E-01  e=1.969E-03  Homo sapiens

Sequence (190 aa):
GTGPEEALKIALELLRRGNPEEARRVLEEALEEALKKGDPTQIVMLAVLLADILLHLGNPEEARKVLEEAFRVLLELGNPEAISHIATDLAKVLELLGDPEKAREVLRRALKVIQELGNPEAEESVRERLEKLEKGSEHELHDRVDKLLAEAMNIEDPEERRRVLEEARKIAEELNDKSLILAVKLVEKK

Radius of gyration: 15.1 Å; Cα contacts (8 Å, |Δi|>4): 262; chains: 2; bounding box: 42×42×38 Å